Protein AF-A0A424KQL9-F1 (afdb_monomer_lite)

Structure (mmCIF, N/CA/C/O backbone):
data_AF-A0A424KQL9-F1
#
_entry.id   AF-A0A424KQL9-F1
#
loop_
_atom_site.group_PDB
_atom_site.id
_atom_site.type_symbol
_atom_site.label_atom_id
_atom_site.label_alt_id
_atom_site.label_comp_id
_atom_site.label_asym_id
_atom_site.label_entity_id
_atom_site.label_seq_id
_atom_site.pdbx_PDB_ins_code
_atom_site.Cartn_x
_atom_site.Cartn_y
_atom_site.Cartn_z
_atom_site.occupancy
_atom_site.B_iso_or_equiv
_atom_site.auth_seq_id
_atom_site.auth_comp_id
_atom_site.auth_asym_id
_atom_site.auth_atom_id
_atom_site.pdbx_PDB_model_num
ATOM 1 N N . MET A 1 1 ? 29.372 34.773 -38.290 1.00 33.12 1 MET A N 1
ATOM 2 C CA . MET A 1 1 ? 30.507 33.834 -38.376 1.00 33.12 1 MET A CA 1
ATOM 3 C C . MET A 1 1 ? 31.248 33.963 -37.052 1.00 33.12 1 MET A C 1
ATOM 5 O O . MET A 1 1 ? 32.151 34.778 -36.954 1.00 33.12 1 MET A O 1
ATOM 9 N N . ASN A 1 2 ? 30.768 33.278 -36.010 1.00 36.47 2 ASN A N 1
ATOM 10 C CA . ASN A 1 2 ? 31.425 33.255 -34.703 1.00 36.47 2 ASN A CA 1
ATOM 11 C C . ASN A 1 2 ? 32.066 31.879 -34.568 1.00 36.47 2 ASN A C 1
ATOM 13 O O . ASN A 1 2 ? 31.374 30.868 -34.589 1.00 36.47 2 ASN A O 1
ATOM 17 N N . LEU A 1 3 ? 33.394 31.869 -34.555 1.00 44.47 3 LEU A N 1
ATOM 18 C CA . LEU A 1 3 ? 34.201 30.713 -34.202 1.00 44.47 3 LEU A CA 1
ATOM 19 C C . LEU A 1 3 ? 34.095 30.576 -32.681 1.00 44.47 3 LEU A C 1
ATOM 21 O O . LEU A 1 3 ? 34.837 31.244 -31.966 1.00 44.47 3 LEU A O 1
ATOM 25 N N . SER A 1 4 ? 33.126 29.800 -32.196 1.00 52.91 4 SER A N 1
ATOM 26 C CA . SER A 1 4 ? 33.143 29.350 -30.805 1.00 52.91 4 SER A CA 1
ATOM 27 C C . SER A 1 4 ? 34.298 28.365 -30.676 1.00 52.91 4 SER A C 1
ATOM 29 O O . SER A 1 4 ? 34.357 27.367 -31.395 1.00 52.91 4 SER A O 1
ATOM 31 N N . GLU A 1 5 ? 35.269 28.707 -29.839 1.00 58.94 5 GLU A N 1
ATOM 32 C CA . GLU A 1 5 ? 36.346 27.802 -29.455 1.00 58.94 5 GLU A CA 1
ATOM 33 C C . GLU A 1 5 ? 35.712 26.521 -28.884 1.00 58.94 5 GLU A C 1
ATOM 35 O O . GLU A 1 5 ? 34.764 26.630 -28.102 1.00 58.94 5 GLU A O 1
ATOM 40 N N . PRO A 1 6 ? 36.143 25.317 -29.305 1.00 64.12 6 PRO A N 1
ATOM 41 C CA . PRO A 1 6 ? 35.581 24.086 -28.771 1.00 64.12 6 PRO A CA 1
ATOM 42 C C . PRO A 1 6 ? 35.878 24.034 -27.273 1.00 64.12 6 PRO A C 1
ATOM 44 O O . PRO A 1 6 ? 37.046 24.002 -26.875 1.00 64.12 6 PRO A O 1
ATOM 47 N N . ILE A 1 7 ? 34.818 24.053 -26.466 1.00 73.25 7 ILE A N 1
ATOM 48 C CA . ILE A 1 7 ? 34.907 23.995 -25.010 1.00 73.25 7 ILE A CA 1
ATOM 49 C C . ILE A 1 7 ? 35.717 22.755 -24.628 1.00 73.25 7 ILE A C 1
ATOM 51 O O . ILE A 1 7 ? 35.492 21.646 -25.125 1.00 73.25 7 ILE A O 1
ATOM 55 N N . SER A 1 8 ? 36.708 22.948 -23.762 1.00 83.50 8 SER A N 1
ATOM 56 C CA . SER A 1 8 ? 37.567 21.846 -23.346 1.00 83.50 8 SER A CA 1
ATOM 57 C C . SER A 1 8 ? 36.826 20.904 -22.389 1.00 83.50 8 SER A C 1
ATOM 59 O O . SER A 1 8 ? 35.968 21.321 -21.618 1.00 83.50 8 SER A O 1
ATOM 61 N N . LEU A 1 9 ? 37.188 19.618 -22.377 1.00 79.00 9 LEU A N 1
ATOM 62 C CA . LEU A 1 9 ? 36.558 18.627 -21.489 1.00 79.00 9 LEU A CA 1
ATOM 63 C C . LEU A 1 9 ? 36.685 19.022 -20.001 1.00 79.00 9 LEU A C 1
ATOM 65 O O . LEU A 1 9 ? 35.770 18.807 -19.217 1.00 79.00 9 LEU A O 1
ATOM 69 N N . ASN A 1 10 ? 37.799 19.645 -19.604 1.00 84.50 10 ASN A N 1
ATOM 70 C CA . ASN A 1 10 ? 37.969 20.121 -18.228 1.00 84.50 10 ASN A CA 1
ATOM 71 C C . ASN A 1 10 ? 37.002 21.260 -17.885 1.00 84.50 10 ASN A C 1
ATOM 73 O O . ASN A 1 10 ? 36.439 21.268 -16.799 1.00 84.50 10 ASN A O 1
ATOM 77 N N . GLU A 1 11 ? 36.765 22.167 -18.827 1.00 85.50 11 GLU A N 1
ATOM 78 C CA . GLU A 1 11 ? 35.801 23.258 -18.676 1.00 85.50 11 GLU A CA 1
ATOM 79 C C . GLU A 1 11 ? 34.363 22.715 -18.615 1.00 85.50 11 GLU A C 1
ATOM 81 O O . GLU A 1 11 ? 33.571 23.160 -17.791 1.00 85.50 11 GLU A O 1
ATOM 86 N N . LEU A 1 12 ? 34.047 21.661 -19.382 1.00 86.12 12 LEU A N 1
ATOM 87 C CA . LEU A 1 12 ? 32.771 20.937 -19.269 1.00 86.12 12 LEU A CA 1
ATOM 88 C C . LEU A 1 12 ? 32.585 20.257 -17.912 1.00 86.12 12 LEU A C 1
ATOM 90 O O . LEU A 1 12 ? 31.470 20.234 -17.403 1.00 86.12 12 LEU A O 1
ATOM 94 N N . ARG A 1 13 ? 33.649 19.724 -17.301 1.00 87.38 13 ARG A N 1
ATOM 95 C CA . ARG A 1 13 ? 33.573 19.166 -15.938 1.00 87.38 13 ARG A CA 1
ATOM 96 C C . ARG A 1 13 ? 33.277 20.247 -14.904 1.00 87.38 13 ARG A C 1
ATOM 98 O O . ARG A 1 13 ? 32.491 20.011 -13.995 1.00 87.38 13 ARG A O 1
ATOM 105 N N . GLU A 1 14 ? 33.895 21.416 -15.040 1.00 87.25 14 GLU A N 1
ATOM 106 C CA . GLU A 1 14 ? 33.636 22.558 -14.158 1.00 87.25 14 GLU A CA 1
ATOM 107 C C . GLU A 1 14 ? 32.200 23.071 -14.314 1.00 87.25 14 GLU A C 1
ATOM 109 O O . GLU A 1 14 ? 31.507 23.251 -13.312 1.00 87.25 14 GLU A O 1
ATOM 114 N N . MET A 1 15 ? 31.717 23.205 -15.551 1.00 88.56 15 MET A N 1
ATOM 115 C CA . MET A 1 15 ? 30.323 23.564 -15.828 1.00 88.56 15 MET A CA 1
ATOM 116 C C . MET A 1 15 ? 29.337 22.513 -15.305 1.00 88.56 15 MET A C 1
ATOM 118 O O . MET A 1 15 ? 28.345 22.888 -14.691 1.00 88.56 15 MET A O 1
ATOM 122 N N . ALA A 1 16 ? 29.645 21.218 -15.427 1.00 87.56 16 ALA A N 1
ATOM 123 C CA . ALA A 1 16 ? 28.809 20.143 -14.892 1.00 87.56 16 ALA A CA 1
ATOM 124 C C . ALA A 1 16 ? 28.673 20.204 -13.357 1.00 87.56 16 ALA A C 1
ATOM 126 O O . ALA A 1 16 ? 27.585 19.981 -12.827 1.00 87.56 16 ALA A O 1
ATOM 127 N N . MET A 1 17 ? 29.747 20.543 -12.629 1.00 87.06 17 MET A N 1
ATOM 128 C CA . MET A 1 17 ? 29.671 20.765 -11.174 1.00 87.06 17 MET A CA 1
ATOM 129 C C . MET A 1 17 ? 28.804 21.974 -10.824 1.00 87.06 17 MET A C 1
ATOM 131 O O . MET A 1 17 ? 28.014 21.917 -9.883 1.00 87.06 17 MET A O 1
ATOM 135 N N . LEU A 1 18 ? 28.961 23.072 -11.566 1.00 86.94 18 LEU A N 1
ATOM 136 C CA . LEU A 1 18 ? 28.193 24.299 -11.352 1.00 86.94 18 LEU A CA 1
ATOM 137 C C . LEU A 1 18 ? 26.707 24.106 -11.667 1.00 86.94 18 LEU A C 1
ATOM 139 O O . LEU A 1 18 ? 25.866 24.639 -10.948 1.00 86.94 18 LEU A O 1
ATOM 143 N N . GLU A 1 19 ? 26.383 23.309 -12.682 1.00 87.88 19 GLU A N 1
ATOM 144 C CA . GLU A 1 19 ? 25.014 22.914 -13.011 1.00 87.88 19 GLU A CA 1
ATOM 145 C C . GLU A 1 19 ? 24.382 22.079 -11.891 1.00 87.88 19 GLU A C 1
ATOM 147 O O . GLU A 1 19 ? 23.284 22.397 -11.443 1.00 87.88 19 GLU A O 1
ATOM 152 N N . ALA A 1 20 ? 25.094 21.076 -11.359 1.00 86.00 20 ALA A N 1
ATOM 153 C CA . ALA A 1 20 ? 24.604 20.263 -10.240 1.00 86.00 20 ALA A CA 1
ATOM 154 C C . ALA A 1 20 ? 24.330 21.095 -8.970 1.00 86.00 20 ALA A C 1
ATOM 156 O O . ALA A 1 20 ? 23.462 20.749 -8.169 1.00 86.00 20 ALA A O 1
ATOM 157 N N . LEU A 1 21 ? 25.049 22.208 -8.796 1.00 85.44 21 LEU A N 1
ATOM 158 C CA . LEU A 1 21 ? 24.835 23.184 -7.723 1.00 85.44 21 LEU A CA 1
ATOM 159 C C . LEU A 1 21 ? 23.763 24.240 -8.058 1.00 85.44 21 LEU A C 1
ATOM 161 O O . LEU A 1 21 ? 23.428 25.053 -7.197 1.00 85.44 21 LEU A O 1
ATOM 165 N N . GLY A 1 22 ? 23.241 24.263 -9.288 1.00 84.56 22 GLY A N 1
ATOM 166 C CA . GLY A 1 22 ? 22.298 25.275 -9.770 1.00 84.56 22 GLY A CA 1
ATOM 167 C C . GLY A 1 22 ? 22.899 26.682 -9.884 1.00 84.56 22 GLY A C 1
ATOM 168 O O . GLY A 1 22 ? 22.180 27.671 -9.758 1.00 84.56 22 GLY A O 1
ATOM 169 N N . LEU A 1 23 ? 24.220 26.785 -10.062 1.00 88.06 23 LEU A N 1
ATOM 170 C CA . LEU A 1 23 ? 24.982 28.042 -10.104 1.00 88.06 23 LEU A CA 1
ATOM 171 C C . LEU A 1 23 ? 25.383 28.472 -11.520 1.00 88.06 23 LEU A C 1
ATOM 173 O O . LEU A 1 23 ? 26.056 29.491 -11.681 1.00 88.06 23 LEU A O 1
ATOM 177 N N . LEU A 1 24 ? 25.007 27.693 -12.532 1.00 88.94 24 LEU A N 1
ATOM 178 C CA . LEU A 1 24 ? 25.290 28.000 -13.926 1.00 88.94 24 LEU A CA 1
ATOM 179 C C . LEU A 1 24 ? 24.369 29.128 -14.419 1.00 88.94 24 LEU A C 1
ATOM 181 O O . LEU A 1 24 ? 23.192 29.183 -14.059 1.00 88.94 24 LEU A O 1
ATOM 185 N N . ASP A 1 25 ? 24.903 30.056 -15.214 1.00 88.00 25 ASP A N 1
ATOM 186 C CA . ASP A 1 25 ? 24.078 31.098 -15.820 1.00 88.00 25 ASP A CA 1
ATOM 187 C C . ASP A 1 25 ? 23.339 30.566 -17.062 1.00 88.00 25 ASP A C 1
ATOM 189 O O . ASP A 1 25 ? 23.731 29.569 -17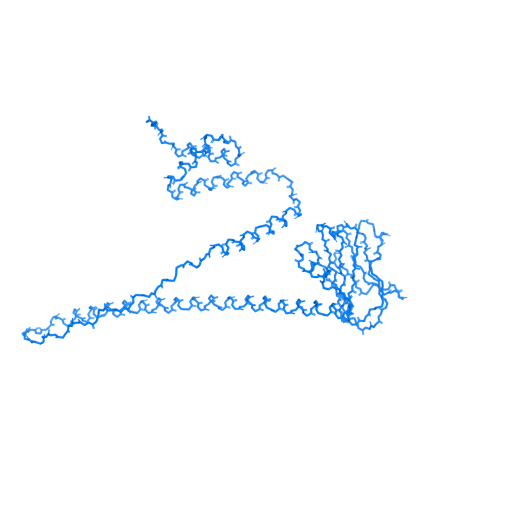.664 1.00 88.00 25 ASP A O 1
ATOM 193 N N . SER A 1 26 ? 22.268 31.246 -17.482 1.00 83.62 26 SER A N 1
ATOM 194 C CA . SER A 1 26 ? 21.442 30.791 -18.616 1.00 83.62 26 SER A CA 1
ATOM 195 C C . SER A 1 26 ? 22.202 30.689 -19.951 1.00 83.62 26 SER A C 1
ATOM 197 O O . SER A 1 26 ? 21.756 30.014 -20.880 1.00 83.62 26 SER A O 1
ATOM 199 N N . VAL A 1 27 ? 23.320 31.413 -20.089 1.00 83.38 27 VAL A N 1
ATOM 200 C CA . VAL A 1 27 ? 24.120 31.438 -21.321 1.00 83.38 27 VAL A CA 1
ATOM 201 C C . VAL A 1 27 ? 25.062 30.238 -21.351 1.00 83.38 27 VAL A C 1
ATOM 203 O O . VAL A 1 27 ? 25.203 29.601 -22.392 1.00 83.38 27 VAL A O 1
ATOM 206 N N . ASP A 1 28 ? 25.684 29.924 -20.224 1.00 84.44 28 ASP A N 1
ATOM 207 C CA . ASP A 1 28 ? 26.592 28.802 -20.051 1.00 84.44 28 ASP A CA 1
ATOM 208 C C . ASP A 1 28 ? 25.833 27.475 -19.949 1.00 84.44 28 ASP A C 1
ATOM 210 O O . ASP A 1 28 ? 26.313 26.482 -20.481 1.00 84.44 28 ASP A O 1
ATOM 214 N N . GLU A 1 29 ? 24.608 27.467 -19.420 1.00 85.69 29 GLU A N 1
ATOM 215 C CA . GLU A 1 29 ? 23.679 26.327 -19.484 1.00 85.69 29 GLU A CA 1
ATOM 216 C C . GLU A 1 29 ? 23.362 25.943 -20.933 1.00 85.69 29 GLU A C 1
ATOM 218 O O . GLU A 1 29 ? 23.523 24.791 -21.334 1.00 85.69 29 GLU A O 1
ATOM 223 N N . SER A 1 30 ? 23.039 26.934 -21.769 1.00 84.81 30 SER A N 1
ATOM 224 C CA . SER A 1 30 ? 22.782 26.700 -23.196 1.00 84.81 30 SER A CA 1
ATOM 225 C C . SER A 1 30 ? 24.018 26.157 -23.928 1.00 84.81 30 SER A C 1
ATOM 227 O O . SER A 1 30 ? 23.904 25.283 -24.787 1.00 84.81 30 SER A O 1
ATOM 229 N N . LYS A 1 31 ? 25.217 26.657 -23.595 1.00 84.44 31 LYS A N 1
ATOM 230 C CA . LYS A 1 31 ? 26.478 26.166 -24.179 1.00 84.44 31 LYS A CA 1
ATOM 231 C C . LYS A 1 31 ? 26.840 24.770 -23.683 1.00 84.44 31 LYS A C 1
ATOM 233 O O . LYS A 1 31 ? 27.415 23.991 -24.447 1.00 84.44 31 LYS A O 1
ATOM 238 N N . PHE A 1 32 ? 26.555 24.480 -22.417 1.00 86.25 32 PHE A N 1
ATOM 239 C CA . PHE A 1 32 ? 26.774 23.177 -21.816 1.00 86.25 32 PHE A CA 1
ATOM 240 C C . PHE A 1 32 ? 25.888 22.133 -22.493 1.00 86.25 32 PHE A C 1
ATOM 242 O O . PHE A 1 32 ? 26.429 21.132 -22.949 1.00 86.25 32 PHE A O 1
ATOM 249 N N . GLU A 1 33 ? 24.586 22.389 -22.673 1.00 88.00 33 GLU A N 1
ATOM 250 C CA . GLU A 1 33 ? 23.689 21.463 -23.381 1.00 88.00 33 GLU A CA 1
ATOM 251 C C . GLU A 1 33 ? 24.132 21.206 -24.829 1.00 88.00 33 GLU A C 1
ATOM 253 O O . GLU A 1 33 ? 24.193 20.053 -25.268 1.00 88.00 33 GLU A O 1
ATOM 258 N N . GLU A 1 34 ? 24.491 22.264 -25.567 1.00 86.69 34 GLU A N 1
ATOM 259 C CA . GLU A 1 34 ? 24.969 22.149 -26.952 1.00 86.69 34 GLU A CA 1
ATOM 260 C C . GLU A 1 34 ? 26.251 21.303 -27.024 1.00 86.69 34 GLU A C 1
ATOM 262 O O . GLU A 1 34 ? 26.356 20.376 -27.827 1.00 86.69 34 GLU A O 1
ATOM 267 N N . SER A 1 35 ? 27.201 21.561 -26.123 1.00 85.25 35 SER A N 1
ATOM 268 C CA . SER A 1 35 ? 28.483 20.850 -26.084 1.00 85.25 35 SER A CA 1
ATOM 269 C C . SER A 1 35 ? 28.359 19.427 -25.539 1.00 85.25 35 SER A C 1
ATOM 271 O O . SER A 1 35 ? 29.103 18.546 -25.964 1.00 85.25 35 SER A O 1
ATOM 273 N N . PHE A 1 36 ? 27.426 19.179 -24.618 1.00 86.12 36 PHE A N 1
ATOM 274 C CA . PHE A 1 36 ? 27.143 17.860 -24.055 1.00 86.12 36 PHE A CA 1
ATOM 275 C C . PHE A 1 36 ? 26.576 16.917 -25.121 1.00 86.12 36 PHE A C 1
ATOM 277 O O . PHE A 1 36 ? 26.968 15.748 -25.178 1.00 86.12 36 PHE A O 1
ATOM 284 N N . GLY A 1 37 ? 25.715 17.429 -26.008 1.00 84.50 37 GLY A N 1
ATOM 285 C CA . GLY A 1 37 ? 25.163 16.677 -27.137 1.00 84.50 37 GLY A CA 1
ATOM 286 C C . GLY A 1 37 ? 26.219 16.181 -28.133 1.00 84.50 37 GLY A C 1
ATOM 287 O O . GLY A 1 37 ? 26.053 15.108 -28.716 1.00 84.50 37 GLY A O 1
ATOM 288 N N . ASP A 1 38 ? 27.328 16.912 -28.268 1.00 85.19 38 ASP A N 1
ATOM 289 C CA . ASP A 1 38 ? 28.426 16.604 -29.193 1.00 85.19 38 ASP A CA 1
ATOM 290 C C . ASP A 1 38 ? 29.480 15.628 -28.620 1.00 85.19 38 ASP A C 1
ATOM 292 O O . ASP A 1 38 ? 30.370 15.163 -29.344 1.00 85.19 38 ASP A O 1
ATOM 296 N N . LEU A 1 39 ? 29.401 15.282 -27.329 1.00 85.88 39 LEU A N 1
ATOM 297 C CA . LEU A 1 39 ? 30.333 14.362 -26.668 1.00 85.88 39 LEU A CA 1
ATOM 298 C C . LEU A 1 39 ? 30.091 12.890 -27.030 1.00 85.88 39 LEU A C 1
ATOM 300 O O . LEU A 1 39 ? 28.999 12.457 -27.393 1.00 85.88 39 LEU A O 1
ATOM 304 N N . SER A 1 40 ? 31.128 12.063 -26.854 1.00 88.00 40 SER A N 1
ATOM 305 C CA . SER A 1 40 ? 30.953 10.610 -26.933 1.00 88.00 40 SER A CA 1
ATOM 306 C C . SER A 1 40 ? 30.159 10.073 -25.727 1.00 88.00 40 SER A C 1
ATOM 308 O O . SER A 1 40 ? 30.288 10.617 -24.627 1.00 88.00 40 SER A O 1
ATOM 310 N N . PRO A 1 41 ? 29.429 8.946 -25.862 1.00 86.25 41 PRO A N 1
ATOM 311 C CA . PRO A 1 41 ? 28.653 8.371 -24.757 1.00 86.25 41 PRO A CA 1
ATOM 312 C C . PRO A 1 41 ? 29.477 8.077 -23.494 1.00 86.25 41 PRO A C 1
ATOM 314 O O . PRO A 1 41 ? 28.972 8.163 -22.381 1.00 86.25 41 PRO A O 1
ATOM 317 N N . ALA A 1 42 ? 30.765 7.752 -23.655 1.00 82.81 42 ALA A N 1
ATOM 318 C CA . ALA A 1 42 ? 31.668 7.516 -22.531 1.00 82.81 42 ALA A CA 1
ATOM 319 C C . ALA A 1 42 ? 32.011 8.806 -21.762 1.00 82.81 42 ALA A C 1
ATOM 321 O O . ALA A 1 42 ? 32.170 8.767 -20.548 1.00 82.81 42 ALA A O 1
ATOM 322 N N . GLN A 1 43 ? 32.114 9.943 -22.456 1.00 86.19 43 GLN A N 1
ATOM 323 C CA . GLN A 1 43 ? 32.377 11.247 -21.839 1.00 86.19 43 GLN A CA 1
ATOM 324 C C . GLN A 1 43 ? 31.114 11.833 -21.205 1.00 86.19 43 GLN A C 1
ATOM 326 O O . GLN A 1 43 ? 31.193 12.438 -20.144 1.00 86.19 43 GLN A O 1
ATOM 331 N N . GLN A 1 44 ? 29.949 11.605 -21.818 1.00 89.38 44 GLN A N 1
ATOM 332 C CA . GLN A 1 44 ? 28.660 11.948 -21.215 1.00 89.38 44 GLN A CA 1
ATOM 333 C C . GLN A 1 44 ? 28.455 11.193 -19.899 1.00 89.38 44 GLN A C 1
ATOM 335 O O . GLN A 1 44 ? 28.112 11.806 -18.896 1.00 89.38 44 GLN A O 1
ATOM 340 N N . ALA A 1 45 ? 28.737 9.885 -19.879 1.00 87.00 45 ALA A N 1
ATOM 341 C CA . ALA A 1 45 ? 28.674 9.087 -18.656 1.00 87.00 45 ALA A CA 1
ATOM 342 C C . ALA A 1 45 ? 29.616 9.621 -17.563 1.00 87.00 45 ALA A C 1
ATOM 344 O O . ALA A 1 45 ? 29.208 9.722 -16.414 1.00 87.00 45 ALA A O 1
ATOM 345 N N . GLU A 1 46 ? 30.839 10.032 -17.922 1.00 87.75 46 GLU A N 1
ATOM 346 C CA . GLU A 1 46 ? 31.781 10.631 -16.967 1.00 87.75 46 GLU A CA 1
ATOM 347 C C . GLU A 1 46 ? 31.238 11.928 -16.338 1.00 87.75 46 GLU A C 1
ATOM 349 O O . GLU A 1 46 ? 31.384 12.134 -15.135 1.00 87.75 46 GLU A O 1
ATOM 354 N N . LEU A 1 47 ? 30.607 12.801 -17.130 1.00 88.56 47 LEU A N 1
ATOM 355 C CA . LEU A 1 47 ? 30.008 14.038 -16.618 1.00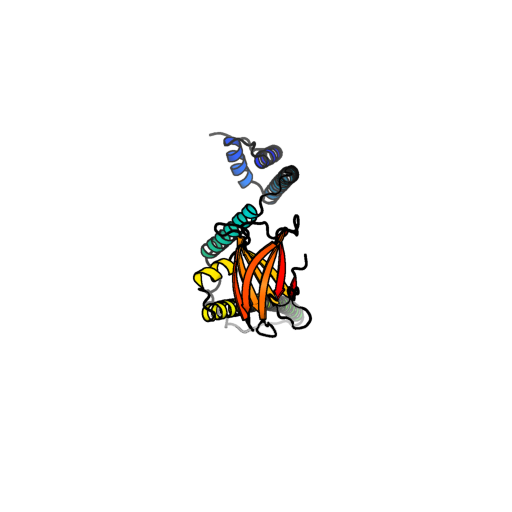 88.56 47 LEU A CA 1
ATOM 356 C C . LEU A 1 47 ? 28.781 13.761 -15.740 1.00 88.56 47 LEU A C 1
ATOM 358 O O . LEU A 1 47 ? 28.646 14.376 -14.685 1.00 88.56 47 LEU A O 1
ATOM 362 N N . LEU A 1 48 ? 27.934 12.805 -16.130 1.00 90.00 48 LEU A N 1
ATOM 363 C CA . LEU A 1 48 ? 26.767 12.396 -15.344 1.00 90.00 48 LEU A CA 1
ATOM 364 C C . LEU A 1 48 ? 27.169 11.765 -14.005 1.00 90.00 48 LEU A C 1
ATOM 366 O O . LEU A 1 48 ? 26.561 12.070 -12.981 1.00 90.00 48 LEU A O 1
ATOM 370 N N . ASP A 1 49 ? 28.214 10.935 -13.986 1.00 90.50 49 ASP A N 1
ATOM 371 C CA . ASP A 1 49 ? 28.759 10.365 -12.749 1.00 90.50 49 ASP A CA 1
ATOM 372 C C . ASP A 1 49 ? 29.259 11.470 -11.806 1.00 90.50 49 ASP A C 1
ATOM 374 O O . ASP A 1 49 ? 29.066 11.408 -10.589 1.00 90.50 49 ASP A O 1
ATOM 378 N N . LEU A 1 50 ? 29.871 12.511 -12.371 1.00 87.75 50 LEU A N 1
ATOM 379 C CA . LEU A 1 50 ? 30.380 13.651 -11.619 1.00 87.75 50 LEU A CA 1
ATOM 380 C C . LEU A 1 50 ? 29.241 14.512 -11.044 1.00 87.75 50 LEU A C 1
ATOM 382 O O . LEU A 1 50 ? 29.288 14.882 -9.872 1.00 87.75 50 LEU A O 1
ATOM 386 N N . GLN A 1 51 ? 28.182 14.754 -11.818 1.00 89.00 51 GLN A N 1
ATOM 387 C CA . GLN A 1 51 ? 26.966 15.425 -11.344 1.00 89.00 51 GLN A CA 1
ATOM 388 C C . GLN A 1 51 ? 26.247 14.618 -10.261 1.00 89.00 51 GLN A C 1
ATOM 390 O O . GLN A 1 51 ? 25.816 15.182 -9.255 1.00 89.00 51 GLN A O 1
ATOM 395 N N . ALA A 1 52 ? 26.165 13.296 -10.422 1.00 86.38 52 ALA A N 1
ATOM 396 C CA . ALA A 1 52 ? 25.563 12.405 -9.437 1.00 86.38 52 ALA A CA 1
ATOM 397 C C . ALA A 1 52 ? 26.328 12.421 -8.105 1.00 86.38 52 ALA A C 1
ATOM 399 O O . ALA A 1 52 ? 25.707 12.431 -7.042 1.00 86.38 52 ALA A O 1
ATOM 400 N N . ALA A 1 53 ? 27.664 12.465 -8.149 1.00 87.62 53 ALA A N 1
ATOM 401 C CA . ALA A 1 53 ? 28.494 12.569 -6.952 1.00 87.62 53 ALA A CA 1
ATOM 402 C C . ALA A 1 53 ? 28.243 13.881 -6.189 1.00 87.62 53 ALA A C 1
ATOM 404 O O . ALA A 1 53 ? 28.044 13.853 -4.975 1.00 87.62 53 ALA A O 1
ATOM 405 N N . VAL A 1 54 ? 28.183 15.013 -6.900 1.00 86.69 54 VAL A N 1
ATOM 406 C CA . VAL A 1 54 ? 27.888 16.328 -6.304 1.00 86.69 54 VAL A CA 1
ATOM 407 C C . VAL A 1 54 ? 26.466 16.367 -5.736 1.00 86.69 54 VAL A C 1
ATOM 409 O O . VAL A 1 54 ? 26.264 16.787 -4.599 1.00 86.69 54 VAL A O 1
ATOM 412 N N . ALA A 1 55 ? 25.477 15.867 -6.478 1.00 86.25 55 ALA A N 1
ATOM 413 C CA . ALA A 1 55 ? 24.091 15.805 -6.021 1.00 86.25 55 ALA A CA 1
ATOM 414 C C . ALA A 1 55 ? 23.926 14.942 -4.757 1.00 86.25 55 ALA A C 1
ATOM 416 O O . ALA A 1 55 ? 23.177 15.309 -3.852 1.00 86.25 55 ALA A O 1
ATOM 417 N N . ALA A 1 56 ? 24.647 13.820 -4.663 1.00 84.44 56 ALA A N 1
ATOM 418 C CA . ALA A 1 56 ? 24.642 12.969 -3.477 1.00 84.44 56 ALA A CA 1
ATOM 419 C C . ALA A 1 56 ? 25.250 13.673 -2.251 1.00 84.44 56 ALA A C 1
ATOM 421 O O . ALA A 1 56 ? 24.737 13.512 -1.144 1.00 84.44 56 ALA A O 1
ATOM 422 N N . GLU A 1 57 ? 26.304 14.472 -2.436 1.00 84.31 57 GLU A N 1
ATOM 423 C CA . GLU A 1 57 ? 26.908 15.272 -1.364 1.00 84.31 57 GLU A CA 1
ATOM 424 C C . GLU A 1 57 ? 25.953 16.368 -0.865 1.00 84.31 57 GLU A C 1
ATOM 426 O O . GLU A 1 57 ? 25.789 16.539 0.342 1.00 84.31 57 GLU A O 1
ATOM 431 N N . ILE A 1 58 ? 25.245 17.043 -1.777 1.00 81.56 58 ILE A N 1
ATOM 432 C CA . ILE A 1 58 ? 24.208 18.030 -1.434 1.00 81.56 58 ILE A CA 1
ATOM 433 C C . ILE A 1 58 ? 23.061 17.365 -0.663 1.00 81.56 58 ILE A C 1
ATOM 435 O O . ILE A 1 58 ? 22.635 17.872 0.374 1.00 81.56 58 ILE A O 1
ATOM 439 N N . ALA A 1 59 ? 22.579 16.215 -1.143 1.00 77.62 59 ALA A N 1
ATOM 440 C CA . ALA A 1 59 ? 21.507 15.470 -0.492 1.00 77.62 59 ALA A CA 1
ATOM 441 C C . ALA A 1 59 ? 21.906 14.984 0.910 1.00 77.62 59 ALA A C 1
ATOM 443 O O . ALA A 1 59 ? 21.079 14.995 1.814 1.00 77.62 59 ALA A O 1
ATOM 444 N N . ALA A 1 60 ? 23.170 14.595 1.106 1.00 77.94 60 ALA A N 1
ATOM 445 C CA . ALA A 1 60 ? 23.693 14.186 2.408 1.00 77.94 60 ALA A CA 1
ATOM 446 C C . ALA A 1 60 ? 23.919 15.364 3.374 1.00 77.94 60 ALA A C 1
ATOM 448 O O . ALA A 1 60 ? 23.921 15.161 4.586 1.00 77.94 60 ALA A O 1
ATOM 449 N N . ALA A 1 61 ? 24.121 16.582 2.860 1.00 78.06 61 ALA A N 1
ATOM 450 C CA . ALA A 1 61 ? 24.262 17.792 3.671 1.00 78.06 61 ALA A CA 1
ATOM 451 C C . ALA A 1 61 ? 22.916 18.337 4.190 1.00 78.06 61 ALA A C 1
ATOM 453 O O . ALA A 1 61 ? 22.899 19.116 5.145 1.00 78.06 61 ALA A O 1
ATOM 454 N N . GLY A 1 62 ? 21.795 17.944 3.574 1.00 72.38 62 GLY A N 1
ATOM 455 C CA . GLY A 1 62 ? 20.449 18.256 4.046 1.00 72.38 62 GLY A CA 1
ATOM 456 C C . GLY A 1 62 ? 20.015 17.309 5.166 1.00 72.38 62 GLY A C 1
ATOM 457 O O . GLY A 1 62 ? 19.739 16.144 4.913 1.00 72.38 62 GLY A O 1
ATOM 458 N N . ASP A 1 63 ? 19.920 17.816 6.396 1.00 62.12 63 ASP A N 1
ATOM 459 C CA . ASP A 1 63 ? 19.492 17.042 7.582 1.00 62.12 63 ASP A CA 1
ATOM 460 C C . ASP A 1 63 ? 17.956 17.025 7.765 1.00 62.12 63 ASP A C 1
ATOM 462 O O . ASP A 1 63 ? 17.425 16.516 8.750 1.00 62.12 63 ASP A O 1
ATOM 466 N N . GLU A 1 64 ? 17.215 17.625 6.828 1.00 73.31 64 GLU A N 1
ATOM 467 C CA . GLU A 1 64 ? 15.756 17.707 6.876 1.00 73.31 64 GLU A CA 1
ATOM 468 C C . GLU A 1 64 ? 15.142 16.504 6.152 1.00 73.31 64 GLU A C 1
ATOM 470 O O . GLU A 1 64 ? 15.165 16.408 4.923 1.00 73.31 64 GLU A O 1
ATOM 475 N N . GLU A 1 65 ? 14.595 15.560 6.922 1.00 70.88 65 GLU A N 1
ATOM 476 C CA . GLU A 1 65 ? 13.856 14.438 6.352 1.00 70.88 65 GLU A CA 1
ATOM 477 C C . GLU A 1 65 ? 12.562 14.967 5.703 1.00 70.88 65 GLU A C 1
ATOM 479 O O . GLU A 1 65 ? 11.747 15.601 6.381 1.00 70.88 65 GLU A O 1
ATOM 484 N N . PRO A 1 66 ? 12.346 14.750 4.391 1.00 71.75 66 PRO A N 1
ATOM 485 C CA . PRO A 1 66 ? 11.184 15.298 3.710 1.00 71.75 66 PRO A CA 1
ATOM 486 C C . PRO A 1 66 ? 9.899 14.680 4.263 1.00 71.75 66 PRO A C 1
ATOM 488 O O . PRO A 1 66 ? 9.826 13.471 4.499 1.00 71.75 66 PRO A O 1
ATOM 491 N N . ASP A 1 67 ? 8.862 15.509 4.398 1.00 80.81 67 ASP A N 1
ATOM 492 C CA . ASP A 1 67 ? 7.549 15.076 4.873 1.00 80.81 67 ASP A CA 1
ATOM 493 C C . ASP A 1 67 ? 7.035 13.857 4.080 1.00 80.81 67 ASP A C 1
ATOM 495 O O . ASP A 1 67 ? 7.064 13.815 2.842 1.00 80.81 67 ASP A O 1
ATOM 499 N N . ARG A 1 68 ? 6.520 12.855 4.802 1.00 75.81 68 ARG A N 1
ATOM 500 C CA . ARG A 1 68 ? 5.998 11.607 4.227 1.00 75.81 68 ARG A CA 1
ATOM 501 C C . ARG A 1 68 ? 4.897 11.884 3.208 1.00 75.81 68 ARG A C 1
ATOM 503 O O . ARG A 1 68 ? 4.839 11.210 2.179 1.00 75.81 68 ARG A O 1
ATOM 510 N N . SER A 1 69 ? 4.073 12.909 3.440 1.00 73.25 69 SER A N 1
ATOM 511 C CA . SER A 1 69 ? 2.997 13.285 2.515 1.00 73.25 69 SER A CA 1
ATOM 512 C C . SER A 1 69 ? 3.526 13.714 1.137 1.00 73.25 69 SER A C 1
ATOM 514 O O . SER A 1 69 ? 2.897 13.443 0.110 1.00 73.25 69 SER A O 1
ATOM 516 N N . LEU A 1 70 ? 4.710 14.334 1.088 1.00 76.88 70 LEU A N 1
ATOM 517 C CA . LEU A 1 70 ? 5.358 14.748 -0.153 1.00 76.88 70 LEU A CA 1
ATOM 518 C C . LEU A 1 70 ? 5.887 13.540 -0.929 1.00 76.88 70 LEU A C 1
ATOM 520 O O . LEU A 1 70 ? 5.702 13.469 -2.144 1.00 76.88 70 LEU A O 1
ATOM 524 N N . ARG A 1 71 ? 6.465 12.554 -0.232 1.00 77.25 71 ARG A N 1
ATOM 525 C CA . ARG A 1 71 ? 6.928 11.300 -0.846 1.00 77.25 71 ARG A CA 1
ATOM 526 C C . ARG A 1 71 ? 5.785 10.576 -1.558 1.00 77.25 71 ARG A C 1
ATOM 528 O O . ARG A 1 71 ? 5.942 10.185 -2.713 1.00 77.25 71 ARG A O 1
ATOM 535 N N . TYR A 1 72 ? 4.623 10.461 -0.915 1.00 74.75 72 TYR A N 1
ATOM 536 C CA . TYR A 1 72 ? 3.454 9.824 -1.526 1.00 74.75 72 TYR A CA 1
ATOM 537 C C . TYR A 1 72 ? 2.915 10.603 -2.730 1.00 74.75 72 TYR A C 1
ATOM 539 O O . TYR A 1 72 ? 2.610 9.997 -3.754 1.00 74.75 72 TYR A O 1
ATOM 547 N N . LYS A 1 73 ? 2.876 11.942 -2.667 1.00 80.31 73 LYS A N 1
ATOM 548 C CA . LYS A 1 73 ? 2.482 12.781 -3.815 1.00 80.31 73 LYS A CA 1
ATOM 549 C C . LYS A 1 73 ? 3.410 12.600 -5.015 1.00 80.31 73 LYS A C 1
ATOM 551 O O . LYS A 1 73 ? 2.931 12.527 -6.144 1.00 80.31 73 LYS A O 1
ATOM 556 N N . VAL A 1 74 ? 4.721 12.523 -4.782 1.00 87.06 74 VAL A N 1
ATOM 557 C CA . VAL A 1 74 ? 5.711 12.310 -5.848 1.00 87.06 74 VAL A CA 1
ATOM 558 C C . VAL A 1 74 ? 5.560 10.916 -6.455 1.00 87.06 74 VAL A C 1
ATOM 560 O O . VAL A 1 74 ? 5.505 10.803 -7.676 1.00 87.06 74 VAL A O 1
ATOM 563 N N . LEU A 1 75 ? 5.420 9.871 -5.633 1.00 80.81 75 LEU A N 1
ATOM 564 C CA . LEU A 1 75 ? 5.229 8.501 -6.122 1.00 80.81 75 LEU A CA 1
ATOM 565 C C . LEU A 1 75 ? 3.919 8.333 -6.902 1.00 80.81 75 LEU A C 1
ATOM 567 O O . LEU A 1 75 ? 3.923 7.714 -7.962 1.00 80.81 75 LEU A O 1
ATOM 571 N N . ALA A 1 76 ? 2.821 8.921 -6.425 1.00 77.06 76 ALA A N 1
ATOM 572 C CA . ALA A 1 76 ? 1.540 8.896 -7.127 1.00 77.06 76 ALA A CA 1
ATOM 573 C C . ALA A 1 76 ? 1.616 9.626 -8.477 1.00 77.06 76 ALA A C 1
ATOM 575 O O . ALA A 1 76 ? 1.117 9.126 -9.484 1.00 77.06 76 ALA A O 1
ATOM 576 N N . ARG A 1 77 ? 2.289 10.785 -8.521 1.00 82.31 77 ARG A N 1
ATOM 577 C CA . ARG A 1 77 ? 2.503 11.525 -9.770 1.00 82.31 77 ARG A CA 1
ATOM 578 C C . ARG A 1 77 ? 3.389 10.755 -10.747 1.00 82.31 77 ARG A C 1
ATOM 580 O O . ARG A 1 77 ? 3.066 10.710 -11.925 1.00 82.31 77 ARG A O 1
ATOM 587 N N . LEU A 1 78 ? 4.458 10.124 -10.262 1.00 83.94 78 LEU A N 1
ATOM 588 C CA . LEU A 1 78 ? 5.339 9.292 -11.081 1.00 83.94 78 LEU A CA 1
ATOM 589 C C . LEU A 1 78 ? 4.581 8.103 -11.684 1.00 83.94 78 LEU A C 1
ATOM 591 O O . LEU A 1 78 ? 4.701 7.850 -12.876 1.00 83.94 78 LEU A O 1
ATOM 595 N N . ALA A 1 79 ? 3.777 7.402 -10.881 1.00 72.19 79 ALA A N 1
ATOM 596 C CA . ALA A 1 79 ? 2.965 6.286 -11.358 1.00 72.19 79 ALA A CA 1
ATOM 597 C C . ALA A 1 79 ? 1.971 6.726 -12.446 1.00 72.19 79 ALA A C 1
ATOM 599 O O . ALA A 1 79 ? 1.855 6.063 -13.473 1.00 72.19 79 ALA A O 1
ATOM 600 N N . SER A 1 80 ? 1.316 7.876 -12.250 1.00 75.00 80 SER A N 1
ATOM 601 C CA . SER A 1 80 ? 0.402 8.450 -13.242 1.00 75.00 80 SER A CA 1
ATOM 602 C C . SER A 1 80 ? 1.106 8.842 -14.544 1.00 75.00 80 SER A C 1
ATOM 604 O O . SER A 1 80 ? 0.505 8.711 -15.607 1.00 75.00 80 SER A O 1
ATOM 606 N N . GLU A 1 81 ? 2.341 9.342 -14.479 1.00 78.62 81 GLU A N 1
ATOM 607 C CA . GLU A 1 81 ? 3.096 9.736 -15.674 1.00 78.62 81 GLU A CA 1
ATOM 608 C C . GLU A 1 81 ? 3.591 8.509 -16.448 1.00 78.62 81 GLU A C 1
ATOM 610 O O . GLU A 1 81 ? 3.474 8.472 -17.667 1.00 78.62 81 GLU A O 1
ATOM 615 N N . ILE A 1 82 ? 4.049 7.461 -15.748 1.00 75.19 82 ILE A N 1
ATOM 616 C CA . ILE A 1 82 ? 4.438 6.183 -16.369 1.00 75.19 82 ILE A CA 1
ATOM 617 C C . ILE A 1 82 ? 3.253 5.567 -17.121 1.00 75.19 82 ILE A C 1
ATOM 619 O O . ILE A 1 82 ? 3.409 5.127 -18.256 1.00 75.19 82 ILE A O 1
ATOM 623 N N . GLU A 1 83 ? 2.061 5.566 -16.522 1.00 72.50 83 GLU A N 1
ATOM 624 C CA . GLU A 1 83 ? 0.853 5.053 -17.176 1.00 72.50 83 GLU A CA 1
ATOM 625 C C . GLU A 1 83 ? 0.474 5.891 -18.412 1.00 72.50 83 GLU A C 1
ATOM 627 O O . GLU A 1 83 ? 0.030 5.353 -19.428 1.00 72.50 83 GLU A O 1
ATOM 632 N N . HIS A 1 84 ? 0.698 7.208 -18.367 1.00 71.12 84 HIS A N 1
ATOM 633 C CA . HIS A 1 84 ? 0.478 8.091 -19.510 1.00 71.12 84 HIS A CA 1
ATOM 634 C C . HIS A 1 84 ? 1.498 7.861 -20.640 1.00 71.12 84 HIS A C 1
ATOM 636 O O . HIS A 1 84 ? 1.117 7.812 -21.814 1.00 71.12 84 HIS A O 1
ATOM 642 N N . ASP A 1 85 ? 2.770 7.650 -20.298 1.00 65.00 85 ASP A N 1
ATOM 643 C CA . ASP A 1 85 ? 3.846 7.354 -21.246 1.00 65.00 85 ASP A CA 1
ATOM 644 C C . ASP A 1 85 ? 3.700 5.964 -21.876 1.00 65.00 85 ASP A C 1
ATOM 646 O O . ASP A 1 85 ? 3.930 5.807 -23.075 1.00 65.00 85 ASP A O 1
ATOM 650 N N . GLU A 1 86 ? 3.239 4.955 -21.132 1.00 63.50 86 GLU A N 1
ATOM 651 C CA . GLU A 1 86 ? 2.919 3.632 -21.685 1.00 63.50 86 GLU A CA 1
ATOM 652 C C . GLU A 1 86 ? 1.806 3.701 -22.743 1.00 63.50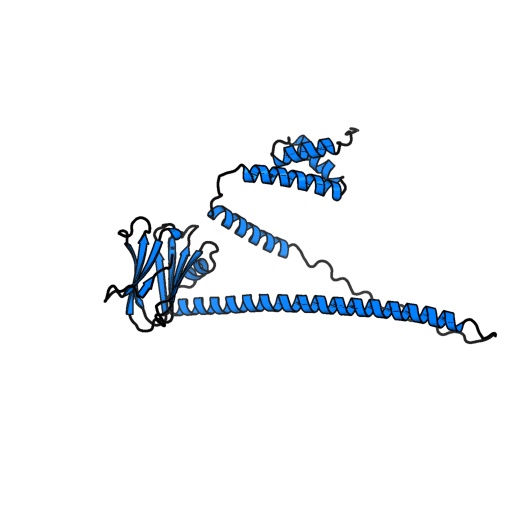 86 GLU A C 1
ATOM 654 O O . GLU A 1 86 ? 1.838 2.966 -23.734 1.00 63.50 86 GLU A O 1
ATOM 659 N N . LEU A 1 87 ? 0.848 4.620 -22.584 1.00 59.44 87 LEU A N 1
ATOM 660 C CA . LEU A 1 87 ? -0.191 4.883 -23.584 1.00 59.44 87 LEU A CA 1
ATOM 661 C C . LEU A 1 87 ? 0.350 5.649 -24.805 1.00 59.44 87 LEU A C 1
ATOM 663 O O . LEU A 1 87 ? -0.161 5.466 -25.915 1.00 59.44 87 LEU A O 1
ATOM 667 N N . ALA A 1 88 ? 1.377 6.486 -24.626 1.00 59.31 88 ALA A N 1
ATOM 668 C CA . ALA A 1 88 ? 2.030 7.238 -25.700 1.00 59.31 88 ALA A CA 1
ATOM 669 C C . ALA A 1 88 ? 3.054 6.394 -26.487 1.00 59.31 88 ALA A C 1
ATOM 671 O O . ALA A 1 88 ? 3.210 6.560 -27.704 1.00 59.31 88 ALA A O 1
ATOM 672 N N . CYS A 1 89 ? 3.718 5.441 -25.830 1.00 51.88 89 CYS A N 1
ATOM 673 C CA . CYS A 1 89 ? 4.625 4.472 -26.432 1.00 51.88 89 CYS A CA 1
ATOM 674 C C . CYS A 1 89 ? 3.842 3.354 -27.141 1.00 51.88 89 CYS A C 1
ATOM 676 O O . CYS A 1 89 ? 3.747 2.217 -26.683 1.00 51.88 89 CYS A O 1
ATOM 678 N N . GLY A 1 90 ? 3.298 3.674 -28.318 1.00 56.94 90 GLY A N 1
ATOM 679 C CA . GLY A 1 90 ? 2.711 2.685 -29.222 1.00 56.94 90 GLY A CA 1
ATOM 680 C C . GLY A 1 90 ? 3.679 1.538 -29.585 1.00 56.94 90 GLY A C 1
ATOM 681 O O . GLY A 1 90 ? 4.895 1.648 -29.410 1.00 56.94 90 GLY A O 1
ATOM 682 N N . PRO A 1 91 ? 3.164 0.420 -30.131 1.00 57.31 91 PRO A N 1
ATOM 683 C CA . PRO A 1 91 ? 3.940 -0.796 -30.355 1.00 57.31 91 PRO A CA 1
ATOM 684 C C . PRO A 1 91 ? 5.157 -0.533 -31.251 1.00 57.31 91 PRO A C 1
ATOM 686 O O . PRO A 1 91 ? 5.022 -0.183 -32.427 1.00 57.31 91 PRO A O 1
ATOM 689 N N . ILE A 1 92 ? 6.357 -0.749 -30.704 1.00 52.44 92 ILE A N 1
ATOM 690 C CA . ILE A 1 92 ? 7.621 -0.644 -31.436 1.00 52.44 92 ILE A CA 1
ATOM 691 C C . ILE A 1 92 ? 7.688 -1.802 -32.445 1.00 52.44 92 ILE A C 1
ATOM 693 O O . ILE A 1 92 ? 8.073 -2.918 -32.118 1.00 52.44 92 ILE A O 1
ATOM 697 N N . ALA A 1 93 ? 7.277 -1.507 -33.680 1.00 50.50 93 ALA A N 1
ATOM 698 C CA . ALA A 1 93 ? 7.508 -2.258 -34.914 1.00 50.50 93 ALA A CA 1
ATOM 699 C C . ALA A 1 93 ? 7.144 -3.764 -34.919 1.00 50.50 93 ALA A C 1
ATOM 701 O O . ALA A 1 93 ? 7.899 -4.633 -34.487 1.00 50.50 93 ALA A O 1
ATOM 702 N N . SER A 1 94 ? 6.057 -4.109 -35.619 1.00 50.03 94 SER A N 1
ATOM 703 C CA . SER A 1 94 ? 5.833 -5.470 -36.124 1.00 50.03 94 SER A CA 1
ATOM 704 C C . SER A 1 94 ? 6.771 -5.766 -37.306 1.00 50.03 94 SER A C 1
ATOM 706 O O . SER A 1 94 ? 6.438 -5.606 -38.482 1.00 50.03 94 SER A O 1
ATOM 708 N N . ILE A 1 95 ? 7.995 -6.203 -37.011 1.00 50.47 95 ILE A N 1
ATOM 709 C CA . ILE A 1 95 ? 8.910 -6.715 -38.036 1.00 50.47 95 ILE A CA 1
ATOM 710 C C . ILE A 1 95 ? 8.422 -8.097 -38.485 1.00 50.47 95 ILE A C 1
ATOM 712 O O . ILE A 1 95 ? 8.545 -9.076 -37.755 1.00 50.47 95 ILE A O 1
ATOM 716 N N . GLY A 1 96 ? 7.935 -8.194 -39.727 1.00 43.28 96 GLY A N 1
ATOM 717 C CA . GLY A 1 96 ? 7.945 -9.462 -40.464 1.00 43.28 96 GLY A CA 1
ATOM 718 C C . GLY A 1 96 ? 6.715 -9.776 -41.310 1.00 43.28 96 GLY A C 1
ATOM 719 O O . GLY A 1 96 ? 5.914 -10.632 -40.958 1.00 43.28 96 GLY A O 1
ATOM 720 N N . SER A 1 97 ? 6.623 -9.208 -42.512 1.00 47.94 97 SER A N 1
ATOM 721 C CA . SER A 1 97 ? 5.908 -9.876 -43.611 1.00 47.94 97 SER A CA 1
ATOM 722 C C . SER A 1 97 ? 6.506 -9.512 -44.969 1.00 47.94 97 SER A C 1
ATOM 724 O O . SER A 1 97 ? 5.950 -8.765 -45.770 1.00 47.94 97 SER A O 1
ATOM 726 N N . ARG A 1 98 ? 7.685 -10.066 -45.272 1.00 44.72 98 ARG A N 1
ATOM 727 C CA . ARG A 1 98 ? 8.182 -10.067 -46.653 1.00 44.72 98 ARG A CA 1
ATOM 728 C C . ARG A 1 98 ? 8.923 -11.357 -46.985 1.00 44.72 98 ARG A C 1
ATOM 730 O O . ARG A 1 98 ? 10.130 -11.368 -47.181 1.00 44.72 98 ARG A O 1
ATOM 737 N N . THR A 1 99 ? 8.161 -12.442 -47.121 1.00 46.03 99 THR A N 1
ATOM 738 C CA . THR A 1 99 ? 8.679 -13.704 -47.665 1.00 46.03 99 THR A CA 1
ATOM 739 C C . THR A 1 99 ? 7.717 -14.273 -48.697 1.00 46.03 99 THR A C 1
ATOM 741 O O . THR A 1 99 ? 6.882 -15.112 -48.375 1.00 46.03 99 THR A O 1
ATOM 744 N N . ARG A 1 100 ? 7.846 -13.853 -49.964 1.00 45.97 100 ARG A N 1
ATOM 745 C CA . ARG A 1 100 ? 7.622 -14.751 -51.111 1.00 45.97 100 ARG A CA 1
ATOM 746 C C . ARG A 1 100 ? 8.109 -14.128 -52.415 1.00 45.97 100 ARG A C 1
ATOM 748 O O . ARG A 1 100 ? 7.430 -13.280 -52.979 1.00 45.97 100 ARG A O 1
ATOM 755 N N . ARG A 1 101 ? 9.249 -14.618 -52.904 1.00 44.12 101 ARG A N 1
ATOM 756 C CA . ARG A 1 101 ? 9.571 -14.934 -54.312 1.00 44.12 101 ARG A CA 1
ATOM 757 C C . ARG A 1 101 ? 11.085 -14.917 -54.441 1.00 44.12 101 ARG A C 1
ATOM 759 O O . ARG A 1 101 ? 11.661 -13.846 -54.453 1.00 44.12 101 ARG A O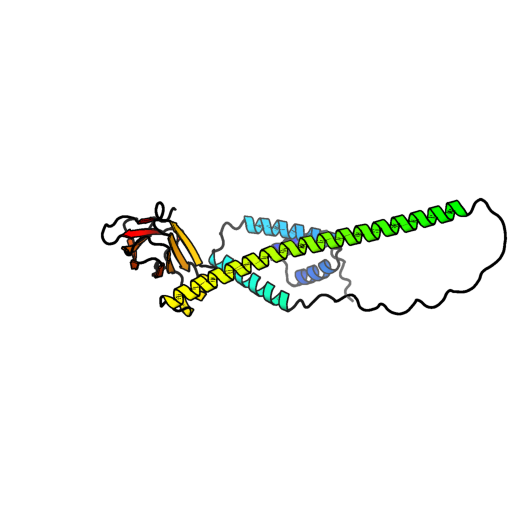 1
ATOM 766 N N . LEU A 1 102 ? 11.681 -16.104 -54.507 1.00 44.75 102 LEU A N 1
ATOM 767 C CA . LEU A 1 102 ? 12.882 -16.441 -55.284 1.00 44.75 102 LEU A CA 1
ATOM 768 C C . LEU A 1 102 ? 13.180 -17.929 -55.032 1.00 44.75 102 LEU A C 1
ATOM 770 O O . LEU A 1 102 ? 14.086 -18.303 -54.301 1.00 44.75 102 LEU A O 1
ATOM 774 N N . ALA A 1 103 ? 12.348 -18.791 -55.612 1.00 40.22 103 ALA A N 1
ATOM 775 C CA . ALA A 1 103 ? 12.627 -20.218 -55.739 1.00 40.22 103 ALA A CA 1
ATOM 776 C C . ALA A 1 103 ? 12.075 -20.690 -57.089 1.00 40.22 103 ALA A C 1
ATOM 778 O O . ALA A 1 103 ? 11.079 -21.398 -57.165 1.00 40.22 103 ALA A O 1
ATOM 779 N N . ALA A 1 104 ? 12.682 -20.197 -58.168 1.00 44.28 104 ALA A N 1
ATOM 780 C CA . ALA A 1 104 ? 12.460 -20.692 -59.521 1.00 44.28 104 ALA A CA 1
ATOM 781 C C . ALA A 1 104 ? 13.655 -20.313 -60.406 1.00 44.28 104 ALA A C 1
ATOM 783 O O . ALA A 1 104 ? 13.641 -19.293 -61.085 1.00 44.28 104 ALA A O 1
ATOM 784 N N . SER A 1 105 ? 14.727 -21.103 -60.331 1.00 41.88 105 SER A N 1
ATOM 785 C CA . SER A 1 105 ? 15.538 -21.528 -61.486 1.00 41.88 105 SER A CA 1
ATOM 786 C C . SER A 1 105 ? 16.867 -22.111 -61.010 1.00 41.88 105 SER A C 1
ATOM 788 O O . SER A 1 105 ? 17.806 -21.380 -60.717 1.00 41.88 105 SER A O 1
ATOM 790 N N . LYS A 1 106 ? 16.969 -23.444 -60.965 1.00 39.19 106 LYS A N 1
ATOM 791 C CA . LYS A 1 106 ? 18.185 -24.141 -61.416 1.00 39.19 106 LYS A CA 1
ATOM 792 C C . LYS A 1 106 ? 17.956 -25.649 -61.520 1.00 39.19 106 LYS A C 1
ATOM 794 O O . LYS A 1 106 ? 18.414 -26.416 -60.690 1.00 39.19 106 LYS A O 1
ATOM 799 N N . ASN A 1 107 ? 17.275 -26.063 -62.582 1.00 40.94 107 ASN A N 1
ATOM 800 C CA . ASN A 1 107 ? 17.454 -27.399 -63.144 1.00 40.94 107 ASN A CA 1
ATOM 801 C C . ASN A 1 107 ? 18.037 -27.214 -64.541 1.00 40.94 107 ASN A C 1
ATOM 803 O O . ASN A 1 107 ? 17.291 -26.980 -65.487 1.00 40.94 107 ASN A O 1
ATOM 807 N N . GLN A 1 108 ? 19.366 -27.273 -64.666 1.00 37.94 108 GLN A N 1
ATOM 808 C CA . GLN A 1 108 ? 19.990 -27.646 -65.932 1.00 37.94 108 GLN A CA 1
ATOM 809 C C . GLN A 1 108 ? 21.463 -28.040 -65.763 1.00 37.94 108 GLN A C 1
ATOM 811 O O . GLN A 1 108 ? 22.276 -27.231 -65.316 1.00 37.94 108 GLN A O 1
ATOM 816 N N . ARG A 1 109 ? 21.744 -29.250 -66.270 1.00 34.41 109 ARG A N 1
ATOM 817 C CA . ARG A 1 109 ? 23.015 -29.818 -66.759 1.00 34.41 109 ARG A CA 1
ATOM 818 C C . ARG A 1 109 ? 23.793 -30.767 -65.833 1.00 34.41 109 ARG A C 1
ATOM 820 O O . ARG A 1 109 ? 24.716 -30.375 -65.129 1.00 34.41 109 ARG A O 1
ATOM 827 N N . GLU A 1 110 ? 23.446 -32.051 -65.960 1.00 36.81 110 GLU A N 1
ATOM 828 C CA . GLU A 1 110 ? 24.392 -33.136 -66.302 1.00 36.81 110 GLU A CA 1
ATOM 829 C C . GLU A 1 110 ? 25.097 -32.786 -67.645 1.00 36.81 110 GLU A C 1
ATOM 831 O O . GLU A 1 110 ? 24.506 -32.071 -68.452 1.00 36.81 110 GLU A O 1
ATOM 836 N N . ALA A 1 111 ? 26.323 -33.174 -68.006 1.00 36.81 111 ALA A N 1
ATOM 837 C CA . ALA A 1 111 ? 27.257 -34.199 -67.552 1.00 36.81 111 ALA A CA 1
ATOM 838 C C . ALA A 1 111 ? 28.701 -33.831 -67.999 1.00 36.81 111 ALA A C 1
ATOM 840 O O . ALA A 1 111 ? 28.896 -32.854 -68.716 1.00 36.81 111 ALA A O 1
ATOM 841 N N . GLU A 1 112 ? 29.644 -34.710 -67.631 1.00 31.92 112 GLU A N 1
ATOM 842 C CA . GLU A 1 112 ? 30.959 -35.008 -68.244 1.00 31.92 112 GLU A CA 1
ATOM 843 C C . GLU A 1 112 ? 32.234 -34.594 -67.485 1.00 31.92 112 GLU A C 1
ATOM 845 O O . GLU A 1 112 ? 32.554 -33.421 -67.319 1.00 31.92 112 GLU A O 1
ATOM 850 N N . GLY A 1 113 ? 33.024 -35.623 -67.129 1.00 31.50 113 GLY A N 1
ATOM 851 C CA . GLY A 1 113 ? 34.488 -35.562 -67.192 1.00 31.50 113 GLY A CA 1
ATOM 852 C C . GLY A 1 113 ? 35.276 -35.725 -65.886 1.00 31.50 113 GLY A C 1
ATOM 853 O O . GLY A 1 113 ? 35.627 -34.737 -65.262 1.00 31.50 113 GLY A O 1
ATOM 854 N N . GLY A 1 114 ? 35.670 -36.967 -65.569 1.00 33.41 114 GLY A N 1
ATOM 855 C CA . GLY A 1 114 ? 37.064 -37.316 -65.231 1.00 33.41 114 GLY A CA 1
ATOM 856 C C . GLY A 1 114 ? 37.674 -36.956 -63.859 1.00 33.41 114 GLY A C 1
ATOM 857 O O . GLY A 1 114 ? 37.599 -35.838 -63.374 1.00 33.41 114 GLY A O 1
ATOM 858 N N . PHE A 1 115 ? 38.435 -37.927 -63.337 1.00 35.84 115 PHE A N 1
ATOM 859 C CA . PHE A 1 115 ? 39.401 -37.883 -62.224 1.00 35.84 115 PHE A CA 1
ATOM 860 C C . PHE A 1 115 ? 38.877 -37.941 -60.778 1.00 35.84 115 PHE A C 1
ATOM 862 O O . PHE A 1 115 ? 38.448 -36.966 -60.163 1.00 35.84 115 PHE A O 1
ATOM 869 N N . GLY A 1 116 ? 38.995 -39.148 -60.216 1.00 41.09 116 GLY A N 1
ATOM 870 C CA . GLY A 1 116 ? 38.772 -39.449 -58.811 1.00 41.09 116 GLY A CA 1
ATOM 871 C C . GLY A 1 116 ? 39.903 -38.990 -57.887 1.00 41.09 116 GLY A C 1
ATOM 872 O O . GLY A 1 116 ? 41.032 -38.747 -58.303 1.00 41.09 116 GLY A O 1
ATOM 873 N N . GLY A 1 117 ? 39.566 -38.923 -56.598 1.00 45.34 117 GLY A N 1
ATOM 874 C CA . GLY A 1 117 ? 40.519 -39.111 -55.504 1.00 45.34 117 GLY A CA 1
ATOM 875 C C . GLY A 1 117 ? 40.593 -38.001 -54.459 1.00 45.34 117 GLY A C 1
ATOM 876 O O . GLY A 1 117 ? 40.687 -38.318 -53.283 1.00 45.34 117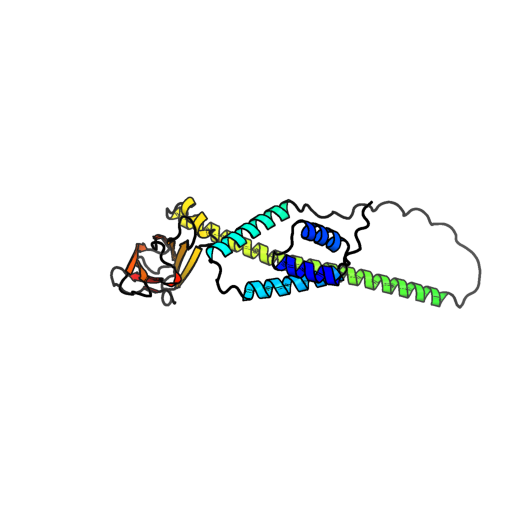 GLY A O 1
ATOM 877 N N . VAL A 1 118 ? 40.516 -36.719 -54.838 1.00 50.72 118 VAL A N 1
ATOM 878 C CA . VAL A 1 118 ? 40.914 -35.622 -53.915 1.00 50.72 118 VAL A CA 1
ATOM 879 C C . VAL A 1 118 ? 39.773 -34.646 -53.575 1.00 50.72 118 VAL A C 1
ATOM 881 O O . VAL A 1 118 ? 39.850 -33.880 -52.620 1.00 50.72 118 VAL A O 1
ATOM 884 N N . SER A 1 119 ? 38.647 -34.692 -54.292 1.00 51.78 119 SER A N 1
ATOM 885 C CA . SER A 1 119 ? 37.553 -33.715 -54.143 1.00 51.78 119 SER A CA 1
ATOM 886 C C . SER A 1 119 ? 36.481 -34.089 -53.109 1.00 51.78 119 SER A C 1
ATOM 888 O O . SER A 1 119 ? 35.675 -33.234 -52.726 1.00 51.78 119 SER A O 1
ATOM 890 N N . ASN A 1 120 ? 36.456 -35.340 -52.635 1.00 53.47 120 ASN A N 1
ATOM 891 C CA . ASN A 1 120 ? 35.393 -35.816 -51.747 1.00 53.47 120 ASN A CA 1
ATOM 892 C C . ASN A 1 120 ? 35.610 -35.366 -50.291 1.00 53.47 120 ASN A C 1
ATOM 894 O O . ASN A 1 120 ? 34.666 -34.943 -49.628 1.00 53.47 120 ASN A O 1
ATOM 898 N N . GLU A 1 121 ? 36.859 -35.323 -49.817 1.00 51.75 121 GLU A N 1
ATOM 899 C CA . GLU A 1 121 ? 37.183 -34.841 -48.466 1.00 51.75 121 GLU A CA 1
ATOM 900 C C . GLU A 1 121 ? 36.893 -33.342 -48.288 1.00 51.75 121 GLU A C 1
ATOM 902 O O . GLU A 1 121 ? 36.381 -32.928 -47.250 1.00 51.75 121 GLU A O 1
ATOM 907 N N . GLN A 1 122 ? 37.135 -32.510 -49.307 1.00 53.59 122 GLN A N 1
ATOM 908 C CA . GLN A 1 122 ? 36.824 -31.075 -49.251 1.00 53.59 122 GLN A CA 1
ATOM 909 C C . GLN A 1 122 ? 35.317 -30.778 -49.315 1.00 53.59 122 GLN A C 1
ATOM 911 O O . GLN A 1 122 ? 34.858 -29.841 -48.656 1.00 53.59 122 GLN A O 1
ATOM 916 N N . ARG A 1 123 ? 34.525 -31.574 -50.050 1.00 52.84 123 ARG A N 1
ATOM 917 C CA . ARG A 1 123 ? 33.053 -31.459 -50.049 1.00 52.84 123 ARG A CA 1
ATOM 918 C C . ARG A 1 123 ? 32.450 -31.932 -48.727 1.00 52.84 123 ARG A C 1
ATOM 920 O O . ARG A 1 123 ? 31.569 -31.257 -48.201 1.00 52.84 123 ARG A O 1
ATOM 927 N N . LEU A 1 124 ? 32.977 -33.012 -48.147 1.00 53.16 124 LEU A N 1
ATOM 928 C CA . LEU A 1 124 ? 32.585 -33.495 -46.819 1.00 53.16 124 LEU A CA 1
ATOM 929 C C . LEU A 1 124 ? 32.985 -32.508 -45.706 1.00 53.16 124 LEU A C 1
ATOM 931 O O . LEU A 1 124 ? 32.197 -32.273 -44.795 1.00 53.16 124 LEU A O 1
ATOM 935 N N . ARG A 1 125 ? 34.144 -31.840 -45.809 1.00 54.22 125 ARG A N 1
ATOM 936 C CA . ARG A 1 125 ? 34.566 -30.779 -44.871 1.00 54.22 125 ARG A CA 1
ATOM 937 C C . ARG A 1 125 ? 33.721 -29.505 -44.971 1.00 54.22 125 ARG A C 1
ATOM 939 O O . ARG A 1 125 ? 33.380 -28.932 -43.939 1.00 54.22 125 ARG A O 1
ATOM 946 N N . ARG A 1 126 ? 33.342 -29.069 -46.181 1.00 54.38 126 ARG A N 1
ATOM 947 C CA . ARG A 1 126 ? 32.402 -27.942 -46.364 1.00 54.38 126 ARG A CA 1
ATOM 948 C C . ARG A 1 126 ? 30.995 -28.293 -45.879 1.00 54.38 126 ARG A C 1
ATOM 950 O O . ARG A 1 126 ? 30.377 -27.480 -45.203 1.00 54.38 126 ARG A O 1
ATOM 957 N N . SER A 1 127 ? 30.535 -29.515 -46.151 1.00 58.41 127 SER A N 1
ATOM 958 C CA . SER A 1 127 ? 29.300 -30.074 -45.586 1.00 58.41 127 SER A CA 1
ATOM 959 C C . SER A 1 127 ? 29.329 -30.029 -44.055 1.00 58.41 127 SER A C 1
ATOM 961 O O . SER A 1 127 ? 28.416 -29.485 -43.444 1.00 58.41 127 SER A O 1
ATOM 963 N N . ALA A 1 128 ? 30.418 -30.479 -43.426 1.00 63.81 128 ALA A N 1
ATOM 964 C CA . ALA A 1 128 ? 30.550 -30.467 -41.972 1.00 63.81 128 ALA A CA 1
ATOM 965 C C . ALA A 1 128 ? 30.491 -29.049 -41.372 1.00 63.81 128 ALA A C 1
ATOM 967 O O . ALA A 1 128 ? 29.897 -28.866 -40.314 1.00 63.81 128 ALA A O 1
ATOM 968 N N . MET A 1 129 ? 31.054 -28.030 -42.037 1.00 68.06 129 MET A N 1
ATOM 969 C CA . MET A 1 129 ? 30.914 -26.634 -41.588 1.00 68.06 129 MET A CA 1
ATOM 970 C C . MET A 1 129 ? 29.469 -26.132 -41.687 1.00 68.06 129 MET A C 1
ATOM 972 O O . MET A 1 129 ? 29.002 -25.458 -40.773 1.00 68.06 129 MET A O 1
ATOM 976 N N . ILE A 1 130 ? 28.747 -26.496 -42.751 1.00 75.94 130 ILE A N 1
ATOM 977 C CA . ILE A 1 130 ? 27.332 -26.131 -42.932 1.00 75.94 130 ILE A CA 1
ATOM 978 C C . ILE A 1 130 ? 26.461 -26.810 -41.864 1.00 75.94 130 ILE A C 1
ATOM 980 O O . ILE A 1 130 ? 25.605 -26.162 -41.266 1.00 75.94 130 ILE A O 1
ATOM 984 N N . TRP A 1 131 ? 26.727 -28.081 -41.555 1.00 77.56 131 TRP A N 1
ATOM 985 C CA . TRP A 1 131 ? 26.044 -28.812 -40.484 1.00 77.56 131 TRP A CA 1
ATOM 986 C C . TRP A 1 131 ? 26.321 -28.226 -39.094 1.00 77.56 131 TRP A C 1
ATOM 988 O O . TRP A 1 131 ? 25.413 -28.146 -38.269 1.00 77.56 131 TRP A O 1
ATOM 998 N N . ARG A 1 132 ? 27.546 -27.749 -38.839 1.00 81.62 132 ARG A N 1
ATOM 999 C CA . ARG A 1 132 ? 27.883 -27.055 -37.584 1.00 81.62 132 ARG A CA 1
ATOM 1000 C C . ARG A 1 132 ? 27.172 -25.711 -37.471 1.00 81.62 132 ARG A C 1
ATOM 1002 O O . ARG A 1 132 ? 26.602 -25.428 -36.425 1.00 81.62 132 ARG A O 1
ATOM 1009 N N . ALA A 1 133 ? 27.153 -24.916 -38.541 1.00 82.38 133 ALA A N 1
ATOM 1010 C CA . ALA A 1 133 ? 26.434 -23.645 -38.562 1.00 82.38 133 ALA A CA 1
ATOM 1011 C C . ALA A 1 133 ? 24.926 -23.840 -38.320 1.00 82.38 133 ALA A C 1
ATOM 1013 O O . ALA A 1 133 ? 24.339 -23.127 -37.510 1.00 82.38 133 ALA A O 1
ATOM 1014 N N . ALA A 1 134 ? 24.315 -24.854 -38.943 1.00 83.94 134 ALA A N 1
ATOM 1015 C CA . ALA A 1 134 ? 22.911 -25.190 -38.720 1.00 83.94 134 ALA A CA 1
ATOM 1016 C C . ALA A 1 134 ? 22.625 -25.593 -37.262 1.00 83.94 134 ALA A C 1
ATOM 1018 O O . ALA A 1 134 ? 21.632 -25.148 -36.692 1.00 83.94 134 ALA A O 1
ATOM 1019 N N . ALA A 1 135 ? 23.510 -26.375 -36.633 1.00 88.00 135 ALA A N 1
ATOM 1020 C CA . ALA A 1 135 ? 23.367 -26.754 -35.228 1.00 88.00 135 ALA A CA 1
ATOM 1021 C C . ALA A 1 135 ? 23.433 -25.542 -34.282 1.00 88.00 135 ALA A C 1
ATOM 1023 O O . ALA A 1 135 ? 22.653 -25.472 -33.335 1.00 88.00 135 ALA A O 1
ATOM 1024 N N . PHE A 1 136 ? 24.299 -24.560 -34.557 1.00 88.56 136 PHE A N 1
ATOM 1025 C CA . PHE A 1 136 ? 24.357 -23.324 -33.769 1.00 88.56 136 PHE A CA 1
ATOM 1026 C C . PHE A 1 136 ? 23.109 -22.457 -33.939 1.00 88.56 136 PHE A C 1
ATOM 1028 O O . PHE A 1 136 ? 22.598 -21.938 -32.951 1.00 88.56 136 PHE A O 1
ATOM 1035 N N . VAL A 1 137 ? 22.584 -22.332 -35.161 1.00 90.50 137 VAL A N 1
ATOM 1036 C CA . VAL A 1 137 ? 21.357 -21.561 -35.418 1.00 90.50 137 VAL A CA 1
ATOM 1037 C C . VAL A 1 137 ? 20.150 -22.216 -34.746 1.00 90.50 137 VAL A C 1
ATOM 1039 O O . VAL A 1 137 ? 19.379 -21.534 -34.076 1.00 90.50 137 VAL A O 1
ATOM 1042 N N . LEU A 1 138 ? 20.007 -23.541 -34.860 1.00 88.38 138 LEU A N 1
ATOM 1043 C CA . LEU A 1 138 ? 18.925 -24.274 -34.198 1.00 88.38 138 LEU A CA 1
ATOM 1044 C C . LEU A 1 138 ? 19.066 -24.242 -32.672 1.00 88.38 138 LEU A C 1
ATOM 1046 O O . LEU A 1 138 ? 18.075 -24.033 -31.982 1.00 88.38 138 LEU A O 1
ATOM 1050 N N . GLY A 1 139 ? 20.285 -24.382 -32.144 1.00 91.94 139 GLY A N 1
ATOM 1051 C CA . GLY A 1 139 ? 20.553 -24.271 -30.709 1.00 91.94 139 GLY A CA 1
ATOM 1052 C C . GLY A 1 139 ? 20.254 -22.876 -30.158 1.00 91.94 139 GLY A C 1
ATOM 1053 O O . GLY A 1 139 ? 19.605 -22.752 -29.124 1.00 91.94 139 GLY A O 1
ATOM 1054 N N . SER A 1 140 ? 20.651 -21.822 -30.876 1.00 88.62 140 SER A N 1
ATOM 1055 C CA . SER A 1 140 ? 20.342 -20.433 -30.519 1.00 88.62 140 SER A CA 1
ATOM 1056 C C . SER A 1 140 ? 18.839 -20.149 -30.583 1.00 88.62 140 SER A C 1
ATOM 1058 O O . SER A 1 140 ? 18.297 -19.550 -29.658 1.00 88.62 140 SER A O 1
ATOM 1060 N N . SER A 1 141 ? 18.146 -20.645 -31.612 1.00 90.50 141 SER A N 1
ATOM 1061 C CA . SER A 1 141 ? 16.689 -20.521 -31.722 1.00 90.50 141 SER A CA 1
ATOM 1062 C C . SER A 1 141 ? 15.959 -21.263 -30.603 1.00 90.50 141 SER A C 1
ATOM 1064 O O . SER A 1 141 ? 14.953 -20.764 -30.104 1.00 90.50 141 SER A O 1
ATOM 1066 N N . LEU A 1 142 ? 16.447 -22.439 -30.198 1.00 91.69 142 LEU A N 1
ATOM 1067 C CA . LEU A 1 142 ? 15.866 -23.200 -29.094 1.00 91.69 142 LEU A CA 1
ATOM 1068 C C . LEU A 1 142 ? 16.084 -22.479 -27.758 1.00 91.69 142 LEU A C 1
ATOM 1070 O O . LEU A 1 142 ? 15.152 -22.367 -26.971 1.00 91.69 142 LEU A O 1
ATOM 1074 N N . LEU A 1 143 ? 17.283 -21.938 -27.523 1.00 90.62 143 LEU A N 1
ATOM 1075 C CA . LEU A 1 143 ? 17.576 -21.135 -26.334 1.00 90.62 143 LEU A CA 1
ATOM 1076 C C . LEU A 1 143 ? 16.706 -19.878 -26.267 1.00 90.62 143 LEU A C 1
ATOM 1078 O O . LEU A 1 143 ? 16.158 -19.582 -25.209 1.00 90.62 143 LEU A O 1
ATOM 1082 N N . ALA A 1 144 ? 16.518 -19.180 -27.389 1.00 87.81 144 ALA A N 1
ATOM 1083 C CA . ALA A 1 144 ? 15.627 -18.025 -27.454 1.00 87.81 144 ALA A CA 1
ATOM 1084 C C . ALA A 1 144 ? 14.181 -18.405 -27.096 1.00 87.81 144 ALA A C 1
ATOM 1086 O O . ALA A 1 144 ? 13.548 -17.717 -26.300 1.00 87.81 144 ALA A O 1
ATOM 1087 N N . LEU A 1 145 ? 13.679 -19.534 -27.610 1.00 88.81 145 LEU A N 1
ATOM 1088 C CA . LEU A 1 145 ? 12.349 -20.044 -27.259 1.00 88.81 145 LEU A CA 1
ATOM 1089 C C . LEU A 1 145 ? 12.236 -20.392 -25.770 1.00 88.81 145 LEU A C 1
ATOM 1091 O O . LEU A 1 145 ? 11.232 -20.058 -25.148 1.00 88.81 145 LEU A O 1
ATOM 1095 N N . VAL A 1 146 ? 13.265 -21.007 -25.182 1.00 90.44 146 VAL A N 1
ATOM 1096 C CA . VAL A 1 146 ? 13.286 -21.330 -23.747 1.00 90.44 146 VAL A CA 1
ATOM 1097 C C . VAL A 1 146 ? 13.266 -20.060 -22.893 1.00 90.44 146 VAL A C 1
ATOM 1099 O O . VAL A 1 146 ? 12.515 -20.002 -21.923 1.00 90.44 146 VAL A O 1
ATOM 1102 N N . VAL A 1 147 ? 14.025 -19.025 -23.265 1.00 86.94 147 VAL A N 1
ATOM 1103 C CA . VAL A 1 147 ? 14.037 -17.738 -22.546 1.00 86.94 147 VAL A CA 1
ATOM 1104 C C . VAL A 1 147 ? 12.679 -17.039 -22.640 1.00 86.94 147 VAL A C 1
ATOM 1106 O O . VAL A 1 147 ? 12.140 -16.619 -21.618 1.00 86.94 147 VAL A O 1
ATOM 1109 N N . ILE A 1 148 ? 12.084 -16.976 -23.834 1.00 82.50 148 ILE A N 1
ATOM 1110 C CA . ILE A 1 148 ? 10.747 -16.392 -24.036 1.00 82.50 148 ILE A CA 1
ATOM 1111 C C . ILE A 1 148 ? 9.695 -17.161 -23.221 1.00 82.50 148 ILE A C 1
ATOM 1113 O O . ILE A 1 148 ? 8.822 -16.564 -22.592 1.00 82.50 148 ILE A O 1
ATOM 1117 N N . GLN A 1 149 ? 9.797 -18.490 -23.169 1.00 77.19 149 GLN A N 1
ATOM 1118 C CA . GLN A 1 149 ? 8.878 -19.319 -22.395 1.00 77.19 149 GLN A CA 1
ATOM 1119 C C . GLN A 1 149 ? 9.049 -19.126 -20.880 1.00 77.19 149 GLN A C 1
ATOM 1121 O O . GLN A 1 149 ? 8.052 -19.073 -20.161 1.00 77.19 149 GLN A O 1
ATOM 1126 N N . GLN A 1 150 ? 10.280 -18.960 -20.388 1.00 73.81 150 GLN A N 1
ATOM 1127 C CA . GLN A 1 150 ? 10.533 -18.630 -18.981 1.00 73.81 150 GLN A CA 1
ATOM 1128 C C . GLN A 1 150 ? 9.984 -17.247 -18.605 1.00 73.81 150 GLN A C 1
ATOM 1130 O O . GLN A 1 150 ? 9.381 -17.103 -17.542 1.00 73.81 150 GLN A O 1
ATOM 1135 N N . GLN A 1 151 ? 10.112 -16.253 -19.488 1.00 69.06 151 GLN A N 1
ATOM 1136 C CA . GLN A 1 151 ? 9.528 -14.922 -19.283 1.00 69.06 151 GLN A CA 1
ATOM 1137 C C . GLN A 1 151 ? 7.994 -14.970 -19.245 1.00 69.06 151 GLN A C 1
ATOM 1139 O O . GLN A 1 151 ? 7.378 -14.346 -18.382 1.00 69.06 151 GLN A O 1
ATOM 1144 N N . SER A 1 152 ? 7.368 -15.765 -20.118 1.00 66.00 152 SER A N 1
ATOM 1145 C CA . SER A 1 152 ? 5.910 -15.925 -20.135 1.00 66.00 152 SER A CA 1
ATOM 1146 C C . SER A 1 152 ? 5.368 -16.544 -18.843 1.00 66.00 152 SER A C 1
ATOM 1148 O O . SER A 1 152 ? 4.299 -16.145 -18.388 1.00 66.00 152 SER A O 1
ATOM 1150 N N . LEU A 1 153 ? 6.093 -17.489 -18.234 1.00 62.38 153 LEU A N 1
ATOM 1151 C CA . LEU A 1 153 ? 5.678 -18.114 -16.972 1.00 62.38 153 LEU A CA 1
ATOM 1152 C C . LEU A 1 153 ? 5.744 -17.136 -15.790 1.00 62.38 153 LEU A C 1
ATOM 1154 O O . LEU A 1 153 ? 4.869 -17.164 -14.927 1.00 62.38 153 LEU A O 1
ATOM 1158 N N . ALA A 1 154 ? 6.734 -16.239 -15.772 1.00 60.69 154 ALA A N 1
ATOM 1159 C CA . ALA A 1 154 ? 6.846 -15.208 -14.740 1.00 60.69 154 ALA A CA 1
ATOM 1160 C C . ALA A 1 154 ? 5.713 -14.166 -14.823 1.00 60.69 154 ALA A C 1
ATOM 1162 O O . ALA A 1 154 ? 5.209 -13.713 -13.795 1.00 60.69 154 ALA A O 1
ATOM 1163 N N . LEU A 1 155 ? 5.272 -13.816 -16.037 1.00 57.12 155 LEU A N 1
ATOM 1164 C CA . LEU A 1 155 ? 4.169 -12.872 -16.249 1.00 57.12 155 LEU A CA 1
ATOM 1165 C C . LEU A 1 155 ? 2.809 -13.458 -15.851 1.00 57.12 155 LEU A C 1
ATOM 1167 O O . LEU A 1 155 ? 1.998 -12.762 -15.243 1.00 57.12 155 LEU A O 1
ATOM 1171 N N . SER A 1 156 ? 2.567 -14.743 -16.127 1.00 48.00 156 SER A N 1
ATOM 1172 C CA . SER A 1 156 ? 1.324 -15.405 -15.715 1.00 48.00 156 SER A CA 1
ATOM 1173 C C . SER A 1 156 ? 1.149 -15.439 -14.195 1.00 48.00 156 SER A C 1
ATOM 1175 O O . SER A 1 156 ? 0.032 -15.256 -13.723 1.00 48.00 156 SER A O 1
ATOM 1177 N N . GLY A 1 157 ? 2.233 -15.610 -13.428 1.00 53.78 157 GLY A N 1
ATOM 1178 C CA . GLY A 1 157 ? 2.175 -15.583 -11.961 1.00 53.78 157 GLY A CA 1
ATOM 1179 C C . GLY A 1 157 ? 1.695 -14.238 -11.411 1.00 53.78 157 GLY A C 1
ATOM 1180 O O . GLY A 1 157 ? 0.780 -14.203 -10.596 1.00 53.78 157 GLY A O 1
ATOM 1181 N N . ARG A 1 158 ? 2.239 -13.130 -11.930 1.00 57.09 158 ARG A N 1
ATOM 1182 C CA . ARG A 1 158 ? 1.861 -11.772 -11.499 1.00 57.09 158 ARG A CA 1
ATOM 1183 C C . ARG A 1 158 ? 0.422 -11.412 -11.863 1.00 57.09 158 ARG A C 1
ATOM 1185 O O . ARG A 1 158 ? -0.274 -10.791 -11.070 1.00 57.09 158 ARG A O 1
ATOM 1192 N N . ILE A 1 159 ? -0.043 -11.814 -13.048 1.00 53.25 159 ILE A N 1
ATOM 1193 C CA . ILE A 1 159 ? -1.432 -11.572 -13.471 1.00 53.25 159 ILE A CA 1
ATOM 1194 C C . ILE A 1 159 ? -2.411 -12.366 -12.601 1.00 53.25 159 ILE A C 1
ATOM 1196 O O . ILE A 1 159 ? -3.469 -11.849 -12.254 1.00 53.25 159 ILE A O 1
ATOM 1200 N N . LEU A 1 160 ? -2.063 -13.601 -12.229 1.00 56.78 160 LEU A N 1
ATOM 1201 C CA . LEU A 1 160 ? -2.889 -14.413 -11.338 1.00 56.78 160 LEU A CA 1
ATOM 1202 C C . LEU A 1 160 ? -2.948 -13.828 -9.924 1.00 56.78 160 LEU A C 1
ATOM 1204 O O . LEU A 1 160 ? -4.032 -13.763 -9.361 1.00 56.78 160 LEU A O 1
ATOM 1208 N N . GLU A 1 161 ? -1.829 -13.347 -9.386 1.00 61.97 161 GLU A N 1
ATOM 1209 C CA . GLU A 1 161 ? -1.780 -12.693 -8.071 1.00 61.97 161 GLU A CA 1
ATOM 1210 C C . GLU A 1 161 ? -2.608 -11.396 -8.037 1.00 61.97 161 GLU A C 1
ATOM 1212 O O . GLU A 1 161 ? -3.397 -11.176 -7.118 1.00 61.97 161 GLU A O 1
ATOM 1217 N N . LEU A 1 162 ? -2.510 -10.569 -9.084 1.00 52.91 162 LEU A N 1
ATOM 1218 C CA . LEU A 1 162 ? -3.335 -9.365 -9.232 1.00 52.91 162 LEU A CA 1
ATOM 1219 C C . LEU A 1 162 ? -4.822 -9.700 -9.400 1.00 52.91 162 LEU A C 1
ATOM 1221 O O . LEU A 1 162 ? -5.677 -8.998 -8.860 1.00 52.91 162 LEU A O 1
ATOM 1225 N N . ALA A 1 163 ? -5.143 -10.762 -10.142 1.00 42.31 163 ALA A N 1
ATOM 1226 C CA . ALA A 1 163 ? -6.516 -11.217 -10.306 1.00 42.31 163 ALA A CA 1
ATOM 1227 C C . ALA A 1 163 ? -7.101 -11.730 -8.983 1.00 42.31 163 ALA A C 1
ATOM 1229 O O . ALA A 1 163 ? -8.231 -11.376 -8.659 1.00 42.31 163 ALA A O 1
ATOM 1230 N N . ASP A 1 164 ? -6.335 -12.500 -8.207 1.00 70.31 164 ASP A N 1
ATOM 1231 C CA . ASP A 1 164 ? -6.765 -13.044 -6.915 1.00 70.31 164 ASP A CA 1
ATOM 1232 C C . ASP A 1 164 ? -6.982 -11.926 -5.881 1.00 70.31 164 ASP A C 1
ATOM 1234 O O . ASP A 1 164 ? -8.028 -11.860 -5.235 1.00 70.31 164 ASP A O 1
ATOM 1238 N N . SER A 1 165 ? -6.064 -10.954 -5.824 1.00 68.50 165 SER A N 1
ATOM 1239 C CA . SER A 1 165 ? -6.205 -9.751 -4.990 1.00 68.50 165 SER A CA 1
ATOM 1240 C C . SER A 1 165 ? -7.443 -8.923 -5.365 1.00 68.50 165 SER A C 1
ATOM 1242 O O . SER A 1 165 ? -8.215 -8.509 -4.500 1.00 68.50 165 SER A O 1
ATOM 1244 N N . ASN A 1 166 ? -7.705 -8.741 -6.663 1.00 71.38 166 ASN A N 1
ATOM 1245 C CA . ASN A 1 166 ? -8.877 -8.003 -7.139 1.00 71.38 166 ASN A CA 1
ATOM 1246 C C . ASN A 1 166 ? -10.194 -8.752 -6.853 1.00 71.38 166 ASN A C 1
ATOM 1248 O O . ASN A 1 166 ? -11.205 -8.130 -6.527 1.00 71.38 166 ASN A O 1
ATOM 1252 N N . ILE A 1 167 ? -10.198 -10.086 -6.932 1.00 70.88 167 ILE A N 1
ATOM 1253 C CA . ILE A 1 167 ? -11.356 -10.910 -6.554 1.00 70.88 167 ILE A CA 1
ATOM 1254 C C . ILE A 1 167 ? -11.623 -10.794 -5.049 1.00 70.88 167 ILE A C 1
ATOM 1256 O O . ILE A 1 167 ? -12.766 -10.558 -4.657 1.00 70.88 167 ILE A O 1
ATOM 1260 N N . ALA A 1 168 ? -10.586 -10.896 -4.213 1.00 76.62 168 ALA A N 1
ATOM 1261 C CA . ALA A 1 168 ? -10.707 -10.730 -2.767 1.00 76.62 168 ALA A CA 1
ATOM 1262 C C . ALA A 1 168 ? -11.219 -9.328 -2.392 1.00 76.62 168 ALA A C 1
ATOM 1264 O O . ALA A 1 168 ? -12.128 -9.204 -1.571 1.00 76.62 168 ALA A O 1
ATOM 1265 N N . PHE A 1 169 ? -10.701 -8.285 -3.048 1.00 77.62 169 PHE A N 1
ATOM 1266 C CA . PHE A 1 169 ? -11.150 -6.904 -2.874 1.00 77.62 169 PHE A CA 1
ATOM 1267 C C . PHE A 1 169 ? -12.630 -6.733 -3.222 1.00 77.62 169 PHE A C 1
ATOM 1269 O O . PHE A 1 169 ? -13.397 -6.202 -2.422 1.00 77.62 169 PHE A O 1
ATOM 1276 N N . LYS A 1 170 ? -13.058 -7.225 -4.392 1.00 78.94 170 LYS A N 1
ATOM 1277 C CA . LYS A 1 170 ? -14.467 -7.161 -4.802 1.00 78.94 170 LYS A CA 1
ATOM 1278 C C . LYS A 1 170 ? -15.376 -7.896 -3.826 1.00 78.94 170 LYS A C 1
ATOM 1280 O O . LYS A 1 170 ? -16.410 -7.351 -3.464 1.00 78.94 170 LYS A O 1
ATOM 1285 N N . GLY A 1 171 ? -14.973 -9.081 -3.368 1.00 80.56 171 GLY A N 1
ATOM 1286 C CA . GLY A 1 171 ? -15.739 -9.837 -2.378 1.00 80.56 171 GLY A CA 1
ATOM 1287 C C . GLY A 1 171 ? -15.854 -9.118 -1.030 1.00 80.56 171 GLY A C 1
ATOM 1288 O O . GLY A 1 171 ? -16.892 -9.197 -0.379 1.00 80.56 171 GLY A O 1
ATOM 1289 N N . LEU A 1 172 ? -14.817 -8.388 -0.611 1.00 80.31 172 LEU A N 1
ATOM 1290 C CA . LEU A 1 172 ? -14.859 -7.566 0.599 1.00 80.31 172 LEU A CA 1
ATOM 1291 C C . LEU A 1 172 ? -15.794 -6.361 0.434 1.00 80.31 172 LEU A C 1
ATOM 1293 O O . LEU A 1 172 ? -16.611 -6.107 1.314 1.00 80.31 172 LEU A O 1
ATOM 1297 N N . VAL A 1 173 ? -15.718 -5.661 -0.699 1.00 82.94 173 VAL A N 1
ATOM 1298 C CA . VAL A 1 173 ? -16.604 -4.530 -1.010 1.00 82.94 173 VAL A CA 1
ATOM 1299 C C . VAL A 1 173 ? -18.068 -4.970 -1.095 1.00 82.94 173 VAL A C 1
ATOM 1301 O O . VAL A 1 173 ? -18.928 -4.315 -0.518 1.00 82.94 173 VAL A O 1
ATOM 1304 N N . GLU A 1 174 ? -18.349 -6.096 -1.752 1.00 83.25 174 GLU A N 1
ATOM 1305 C CA . GLU A 1 174 ? -19.699 -6.664 -1.855 1.00 83.25 174 GLU A CA 1
ATOM 1306 C C . GLU A 1 174 ? -20.261 -7.022 -0.473 1.00 83.25 174 GLU A C 1
ATOM 1308 O O . GLU A 1 174 ? -21.372 -6.620 -0.138 1.00 83.25 174 GLU A O 1
ATOM 1313 N N . ARG A 1 175 ? -19.466 -7.675 0.386 1.00 81.62 175 ARG A N 1
ATOM 1314 C CA . ARG A 1 175 ? -19.873 -7.958 1.774 1.00 81.62 175 ARG A CA 1
ATOM 1315 C C . ARG A 1 175 ? -20.136 -6.699 2.586 1.00 81.62 175 ARG A C 1
ATOM 1317 O O . ARG A 1 175 ? -20.984 -6.716 3.473 1.00 81.62 175 ARG A O 1
ATOM 1324 N N . LEU A 1 176 ? -19.388 -5.628 2.356 1.00 82.88 176 LEU A N 1
ATOM 1325 C CA . LEU A 1 176 ? -19.603 -4.373 3.065 1.00 82.88 176 LEU A CA 1
ATOM 1326 C C . LEU A 1 176 ? -20.896 -3.686 2.620 1.00 82.88 176 LEU A C 1
ATOM 1328 O O . LEU A 1 176 ? -21.660 -3.240 3.476 1.00 82.88 176 LEU A O 1
ATOM 1332 N N . ASP A 1 177 ? -21.177 -3.696 1.317 1.00 83.06 177 ASP A N 1
ATOM 1333 C CA . ASP A 1 177 ? -22.425 -3.177 0.749 1.00 83.06 177 ASP A CA 1
ATOM 1334 C C . ASP A 1 177 ? -23.648 -3.956 1.265 1.00 83.06 177 ASP A C 1
ATOM 1336 O O . ASP A 1 177 ? -24.620 -3.360 1.733 1.00 83.06 177 ASP A O 1
ATOM 1340 N N . GLU A 1 178 ? -23.563 -5.292 1.320 1.00 82.06 178 GLU A N 1
ATOM 1341 C CA . GLU A 1 178 ? -24.599 -6.154 1.913 1.00 82.06 178 GLU A CA 1
ATOM 1342 C C . GLU A 1 178 ? -24.890 -5.824 3.387 1.00 82.06 178 GLU A C 1
ATOM 1344 O O . GLU A 1 178 ? -26.026 -5.964 3.846 1.00 82.06 178 GLU A O 1
ATOM 1349 N N . ASN A 1 179 ? -23.880 -5.363 4.129 1.00 75.75 179 ASN A N 1
ATOM 1350 C CA . ASN A 1 179 ? -24.002 -4.981 5.536 1.00 75.75 179 ASN A CA 1
ATOM 1351 C C . ASN A 1 179 ? -24.355 -3.497 5.735 1.00 75.75 179 ASN A C 1
ATOM 1353 O O . ASN A 1 179 ? -24.306 -3.000 6.861 1.00 75.75 179 ASN A O 1
ATOM 1357 N N . GLY A 1 180 ? -24.753 -2.801 4.665 1.00 75.62 180 GLY A N 1
ATOM 1358 C CA . GLY A 1 180 ? -25.256 -1.430 4.720 1.00 75.62 180 GLY A CA 1
ATOM 1359 C C . GLY A 1 180 ? -24.173 -0.354 4.723 1.00 75.62 180 GLY A C 1
ATOM 1360 O O . GLY A 1 180 ? -24.485 0.799 5.023 1.00 75.62 180 GLY A O 1
ATOM 1361 N N . TYR A 1 181 ? -22.928 -0.702 4.385 1.00 77.00 181 TYR A N 1
ATOM 1362 C CA . TYR A 1 181 ? -21.851 0.267 4.225 1.00 77.00 181 TYR A CA 1
ATOM 1363 C C . TYR A 1 181 ? -21.705 0.666 2.754 1.00 77.00 181 TYR A C 1
ATOM 1365 O O . TYR A 1 181 ? -21.348 -0.174 1.926 1.00 77.00 181 TYR A O 1
ATOM 1373 N N . PRO A 1 182 ? -21.962 1.936 2.400 1.00 76.94 182 PRO A N 1
ATOM 1374 C CA . PRO A 1 182 ? -22.001 2.354 1.009 1.00 76.94 182 PRO A CA 1
ATOM 1375 C C . PRO A 1 182 ? -20.619 2.248 0.360 1.00 76.94 182 PRO A C 1
ATOM 1377 O O . PRO A 1 182 ? -19.625 2.792 0.850 1.00 76.94 182 PRO A O 1
ATOM 1380 N N . THR A 1 183 ? -20.567 1.614 -0.813 1.00 77.44 183 THR A N 1
ATOM 1381 C CA . THR A 1 183 ? -19.327 1.433 -1.586 1.00 77.44 183 THR A CA 1
ATOM 1382 C C . THR A 1 183 ? -18.587 2.747 -1.852 1.00 77.44 183 THR A C 1
ATOM 1384 O O . THR A 1 183 ? -17.360 2.767 -1.898 1.00 77.44 183 THR A O 1
ATOM 1387 N N . SER A 1 184 ? -19.320 3.859 -1.982 1.00 77.81 184 SER A N 1
ATOM 1388 C CA . SER A 1 184 ? -18.763 5.190 -2.244 1.00 77.81 184 SER A CA 1
ATOM 1389 C C . SER A 1 184 ? -17.859 5.729 -1.137 1.00 77.81 184 SER A C 1
ATOM 1391 O O . SER A 1 184 ? -17.028 6.583 -1.423 1.00 77.81 184 SER A O 1
ATOM 1393 N N . GLU A 1 185 ? -18.027 5.271 0.104 1.00 74.69 185 GLU A N 1
ATOM 1394 C CA . GLU A 1 185 ? -17.202 5.700 1.245 1.00 74.69 185 GLU A CA 1
ATOM 1395 C C . GLU A 1 185 ? -16.019 4.750 1.468 1.00 74.69 185 GLU A C 1
ATOM 1397 O O . GLU A 1 185 ? -14.927 5.174 1.835 1.00 74.69 185 GLU A O 1
ATOM 1402 N N . ILE A 1 186 ? -16.214 3.463 1.177 1.00 77.62 186 ILE A N 1
ATOM 1403 C CA . ILE A 1 186 ? -15.223 2.413 1.424 1.00 77.62 186 ILE A CA 1
ATOM 1404 C C . ILE A 1 186 ? -14.191 2.315 0.306 1.00 77.62 186 ILE A C 1
ATOM 1406 O O . ILE A 1 186 ? -13.001 2.153 0.572 1.00 77.62 186 ILE A O 1
ATOM 1410 N N . GLU A 1 187 ? -14.629 2.356 -0.953 1.00 81.38 187 GLU A N 1
ATOM 1411 C CA . GLU A 1 187 ? -13.737 2.141 -2.091 1.00 81.38 187 GLU A CA 1
ATOM 1412 C C . GLU A 1 187 ? -12.590 3.168 -2.149 1.00 81.38 187 GLU A C 1
ATOM 1414 O O . GLU A 1 187 ? -11.455 2.745 -2.387 1.00 81.38 187 GLU A O 1
ATOM 1419 N N . PRO A 1 188 ? -12.812 4.473 -1.881 1.00 83.25 188 PRO A N 1
ATOM 1420 C CA . PRO A 1 188 ? -11.726 5.444 -1.802 1.00 83.25 188 PRO A CA 1
ATOM 1421 C C . PRO A 1 188 ? -10.734 5.131 -0.683 1.00 83.25 188 PRO A C 1
ATOM 1423 O O . PRO A 1 188 ? -9.532 5.202 -0.925 1.00 83.25 188 PRO A O 1
ATOM 1426 N N . LEU A 1 189 ? -11.226 4.738 0.501 1.00 82.81 189 LEU A N 1
ATOM 1427 C CA . LEU A 1 189 ? -10.379 4.390 1.641 1.00 82.81 189 LEU A CA 1
ATOM 1428 C C . LEU A 1 189 ? -9.498 3.187 1.294 1.00 82.81 189 LEU A C 1
ATOM 1430 O O . LEU A 1 189 ? -8.282 3.298 1.334 1.00 82.81 189 LEU A O 1
ATOM 1434 N N . LEU A 1 190 ? -10.088 2.077 0.837 1.00 81.50 190 LEU A N 1
ATOM 1435 C CA . LEU A 1 190 ? -9.338 0.850 0.543 1.00 81.50 190 LEU A CA 1
ATOM 1436 C C . LEU A 1 190 ? -8.351 0.990 -0.627 1.00 81.50 190 LEU A C 1
ATOM 1438 O O . LEU A 1 190 ? -7.375 0.240 -0.699 1.00 81.50 190 LEU A O 1
ATOM 1442 N N . ARG A 1 191 ? -8.613 1.909 -1.565 1.00 82.75 191 ARG A N 1
ATOM 1443 C CA . ARG A 1 191 ? -7.701 2.237 -2.674 1.00 82.75 191 ARG A CA 1
ATOM 1444 C C . ARG A 1 191 ? -6.678 3.307 -2.312 1.00 82.75 191 ARG A C 1
ATOM 1446 O O . ARG A 1 191 ? -5.769 3.548 -3.108 1.00 82.75 191 ARG A O 1
ATOM 1453 N N . SER A 1 192 ? -6.829 3.961 -1.166 1.00 83.44 192 SER A N 1
ATOM 1454 C CA . SER A 1 192 ? -5.942 5.033 -0.756 1.00 83.44 192 SER A CA 1
ATOM 1455 C C . SER A 1 192 ? -4.526 4.506 -0.568 1.00 83.44 192 SER A C 1
ATOM 1457 O O . SER A 1 192 ? -4.286 3.487 0.080 1.00 83.44 192 SER A O 1
ATOM 1459 N N . THR A 1 193 ? -3.560 5.223 -1.136 1.00 80.94 193 THR A N 1
ATOM 1460 C CA . THR A 1 193 ? -2.133 4.929 -0.965 1.00 80.94 193 THR A CA 1
ATOM 1461 C C . THR A 1 193 ? -1.580 5.454 0.357 1.00 80.94 193 THR A C 1
ATOM 1463 O O . THR A 1 193 ? -0.429 5.185 0.684 1.00 80.94 193 THR A O 1
ATOM 1466 N N . THR A 1 194 ? -2.371 6.248 1.079 1.00 82.81 194 THR A N 1
ATOM 1467 C CA . THR A 1 194 ? -2.010 6.890 2.348 1.00 82.81 194 THR A CA 1
ATOM 1468 C C . THR A 1 194 ? -2.774 6.300 3.535 1.00 82.81 194 THR A C 1
ATOM 1470 O O . THR A 1 194 ? -2.591 6.750 4.669 1.00 82.81 194 THR A O 1
ATOM 1473 N N . GLN A 1 195 ? -3.566 5.245 3.308 1.00 86.62 195 GLN A N 1
ATOM 1474 C CA . GLN A 1 195 ? -4.123 4.453 4.395 1.00 86.62 195 GLN A CA 1
ATOM 1475 C C . GLN A 1 195 ? -3.007 3.704 5.134 1.00 86.62 195 GLN A C 1
ATOM 1477 O O . GLN A 1 195 ? -2.130 3.089 4.524 1.00 86.62 195 GLN A O 1
ATOM 1482 N N . GLU A 1 196 ? -3.074 3.710 6.456 1.00 85.62 196 GLU A N 1
ATOM 1483 C CA . GLU A 1 196 ? -2.363 2.751 7.288 1.00 85.62 196 GLU A CA 1
ATOM 1484 C C . GLU A 1 196 ? -3.352 1.701 7.786 1.00 85.62 196 GLU A C 1
ATOM 1486 O O . GLU A 1 196 ? -4.545 1.951 7.966 1.00 85.62 196 GLU A O 1
ATOM 1491 N N . THR A 1 197 ? -2.865 0.476 7.944 1.00 84.19 197 THR A N 1
ATOM 1492 C CA . THR A 1 197 ? -3.688 -0.664 8.333 1.00 84.19 197 THR A CA 1
ATOM 1493 C C . THR A 1 197 ? -3.012 -1.399 9.470 1.00 84.19 197 THR A C 1
ATOM 1495 O O . THR A 1 197 ? -1.843 -1.766 9.356 1.00 84.19 197 THR A O 1
ATOM 1498 N N . ILE A 1 198 ? -3.749 -1.658 10.547 1.00 85.06 198 ILE A N 1
ATOM 1499 C CA . ILE A 1 198 ? -3.285 -2.526 11.625 1.00 85.06 198 ILE A CA 1
ATOM 1500 C C . ILE A 1 198 ? -4.242 -3.697 11.759 1.00 85.06 198 ILE A C 1
ATOM 1502 O O . ILE A 1 198 ? -5.458 -3.528 11.836 1.00 85.06 198 ILE A O 1
ATOM 1506 N N . ALA A 1 199 ? -3.669 -4.894 11.783 1.00 83.94 199 ALA A N 1
ATOM 1507 C CA . ALA A 1 199 ? -4.389 -6.128 12.025 1.00 83.94 199 ALA A CA 1
ATOM 1508 C C . ALA A 1 199 ? -4.149 -6.617 13.457 1.00 83.94 199 ALA A C 1
ATOM 1510 O O . ALA A 1 199 ? -3.021 -6.614 13.955 1.00 83.94 199 ALA A O 1
ATOM 1511 N N . PHE A 1 200 ? -5.212 -7.100 14.087 1.00 83.19 200 PHE A N 1
ATOM 1512 C CA . PHE A 1 200 ? -5.214 -7.751 15.388 1.00 83.19 200 PHE A CA 1
ATOM 1513 C C . PHE A 1 200 ? -5.824 -9.139 15.242 1.00 83.19 200 PHE A C 1
ATOM 1515 O O . PHE A 1 200 ? -6.772 -9.343 14.483 1.00 83.19 200 PHE A O 1
ATOM 1522 N N . SER A 1 201 ? -5.306 -10.095 16.001 1.00 78.69 201 SER A N 1
ATOM 1523 C CA . SER A 1 201 ? -5.892 -11.427 16.116 1.00 78.69 201 SER A CA 1
ATOM 1524 C C . SER A 1 201 ? -6.204 -11.699 17.578 1.00 78.69 201 SER A C 1
ATOM 1526 O O . SER A 1 201 ? -5.318 -11.548 18.423 1.00 78.69 201 SER A O 1
ATOM 1528 N N . GLY A 1 202 ? -7.428 -12.127 17.875 1.00 69.25 202 GLY A N 1
ATOM 1529 C CA . GLY A 1 202 ? -7.772 -12.598 19.208 1.00 69.25 202 GLY A CA 1
ATOM 1530 C C . GLY A 1 202 ? -7.015 -13.879 19.584 1.00 69.25 202 GLY A C 1
ATOM 1531 O O . GLY A 1 202 ? -6.511 -14.601 18.714 1.00 69.25 202 GLY A O 1
ATOM 1532 N N . PRO A 1 203 ? -6.927 -14.199 20.886 1.00 66.62 203 PRO A N 1
ATOM 1533 C CA . PRO A 1 203 ? -6.345 -15.454 21.348 1.00 66.62 203 PRO A CA 1
ATOM 1534 C C . PRO A 1 203 ? -7.076 -16.652 20.718 1.00 66.62 203 PRO A C 1
ATOM 1536 O O . PRO A 1 203 ? -8.297 -16.647 20.613 1.00 66.62 203 PRO A O 1
ATOM 1539 N N . ALA A 1 204 ? -6.306 -17.653 20.271 1.00 53.69 204 ALA A N 1
ATOM 1540 C CA . ALA A 1 204 ? -6.721 -18.944 19.695 1.00 53.69 204 ALA A CA 1
ATOM 1541 C C . ALA A 1 204 ? -8.224 -19.085 19.335 1.00 53.69 204 ALA A C 1
ATOM 1543 O O . ALA A 1 204 ? -8.983 -19.735 20.054 1.00 53.69 204 ALA A O 1
ATOM 1544 N N . GLY A 1 205 ? -8.635 -18.507 18.197 1.00 56.84 205 GLY A N 1
ATOM 1545 C CA . GLY A 1 205 ? -10.012 -18.583 17.675 1.00 56.84 205 GLY A CA 1
ATOM 1546 C C . GLY A 1 205 ? -10.913 -17.387 18.015 1.00 56.84 205 GLY A C 1
ATOM 1547 O O . GLY A 1 205 ? -12.106 -17.431 17.735 1.00 56.84 205 GLY A O 1
ATOM 1548 N N . GLY A 1 206 ? -10.360 -16.328 18.612 1.00 64.06 206 GLY A N 1
ATOM 1549 C CA . GLY A 1 206 ? -11.071 -15.117 19.038 1.00 64.06 206 GLY A CA 1
ATOM 1550 C C . GLY A 1 206 ? -11.389 -14.089 17.946 1.00 64.06 206 GLY A C 1
ATOM 1551 O O . GLY A 1 206 ? -11.534 -12.919 18.275 1.00 64.06 206 GLY A O 1
ATOM 1552 N N . GLY A 1 207 ? -11.488 -14.492 16.678 1.00 76.31 207 GLY A N 1
ATOM 1553 C CA . GLY A 1 207 ? -11.689 -13.576 15.551 1.00 76.31 207 GLY A CA 1
ATOM 1554 C C . GLY A 1 207 ? -10.459 -12.730 15.199 1.00 76.31 207 GLY A C 1
ATOM 1555 O O . GLY A 1 207 ? -9.395 -12.825 15.819 1.00 76.31 207 GLY A O 1
ATOM 1556 N N . ALA A 1 208 ? -10.602 -11.912 14.161 1.00 82.12 208 ALA A N 1
ATOM 1557 C CA . ALA A 1 208 ? -9.606 -10.953 13.702 1.00 82.12 208 ALA A CA 1
ATOM 1558 C C . ALA A 1 208 ? -10.237 -9.568 13.562 1.00 82.12 208 ALA A C 1
ATOM 1560 O O . ALA A 1 208 ? -11.413 -9.434 13.237 1.00 82.12 208 ALA A O 1
ATOM 1561 N N . CYS A 1 209 ? -9.443 -8.533 13.788 1.00 84.12 209 CYS A N 1
ATOM 1562 C CA . CYS A 1 209 ? -9.857 -7.148 13.652 1.00 84.12 209 CYS A CA 1
ATOM 1563 C C . CYS A 1 209 ? -8.846 -6.420 12.767 1.00 84.12 209 CYS A C 1
ATOM 1565 O O . CYS A 1 209 ? -7.645 -6.636 12.884 1.00 84.12 209 CYS A O 1
ATOM 1567 N N . LEU A 1 210 ? -9.325 -5.584 11.859 1.00 87.06 210 LEU A N 1
ATOM 1568 C CA . LEU A 1 210 ? -8.522 -4.782 10.954 1.00 87.06 210 LEU A CA 1
ATOM 1569 C C . LEU A 1 210 ? -8.969 -3.336 11.098 1.00 87.06 210 LEU A C 1
ATOM 1571 O O . LEU A 1 210 ? -10.131 -3.033 10.862 1.00 87.06 210 LEU A O 1
ATOM 1575 N N . VAL A 1 211 ? -8.065 -2.443 11.468 1.00 88.06 211 VAL A N 1
ATOM 1576 C CA . VAL A 1 211 ? -8.329 -1.005 11.505 1.00 88.06 211 VAL A CA 1
ATOM 1577 C C . VAL A 1 211 ? -7.572 -0.367 10.354 1.00 88.06 211 VAL A C 1
ATOM 1579 O O . VAL A 1 211 ? -6.354 -0.493 10.271 1.00 88.06 211 VAL A O 1
ATOM 1582 N N . ILE A 1 212 ? -8.307 0.284 9.461 1.00 88.88 212 ILE A N 1
ATOM 1583 C CA . ILE A 1 212 ? -7.804 0.990 8.286 1.00 88.88 212 ILE A CA 1
ATOM 1584 C C . ILE A 1 212 ? -8.077 2.469 8.512 1.00 88.88 212 ILE A C 1
ATOM 1586 O O . ILE A 1 212 ? -9.230 2.840 8.701 1.00 88.88 212 ILE A O 1
ATOM 1590 N N . VAL A 1 213 ? -7.055 3.316 8.505 1.00 88.62 213 VAL A N 1
ATOM 1591 C CA . VAL A 1 213 ? -7.211 4.757 8.739 1.00 88.62 213 VAL A CA 1
ATOM 1592 C C . VAL A 1 213 ? -6.438 5.535 7.695 1.00 88.62 213 VAL A C 1
ATOM 1594 O O . VAL A 1 213 ? -5.290 5.225 7.391 1.00 88.62 213 VAL A O 1
ATOM 1597 N N . GLU A 1 214 ? -7.066 6.575 7.168 1.00 88.25 214 GLU A N 1
ATOM 1598 C CA . GLU A 1 214 ? -6.423 7.530 6.286 1.00 88.25 214 GLU A CA 1
ATOM 1599 C C . GLU A 1 214 ? -5.456 8.408 7.087 1.00 88.25 214 GLU A C 1
ATOM 1601 O O . GLU A 1 214 ? -5.868 9.124 8.000 1.00 88.25 214 GLU A O 1
ATOM 1606 N N . THR A 1 215 ? -4.162 8.380 6.765 1.00 83.62 215 THR A N 1
ATOM 1607 C CA . THR A 1 215 ? -3.172 9.183 7.509 1.00 83.62 215 THR A CA 1
ATOM 1608 C C . THR A 1 215 ? -2.924 10.547 6.883 1.00 83.62 215 THR A C 1
ATOM 1610 O O . THR A 1 215 ? -2.547 11.486 7.586 1.00 83.62 215 THR A O 1
ATOM 1613 N N . ALA A 1 216 ? -3.190 10.714 5.586 1.00 76.88 216 ALA A N 1
ATOM 1614 C CA . ALA A 1 216 ? -2.932 11.960 4.878 1.00 76.88 216 ALA A CA 1
ATOM 1615 C C . ALA A 1 216 ? -4.046 12.302 3.884 1.00 76.88 216 ALA A C 1
ATOM 1617 O O . ALA A 1 216 ? -4.670 11.439 3.288 1.00 76.88 216 ALA A O 1
ATOM 1618 N N . GLY A 1 217 ? -4.269 13.595 3.653 1.00 75.25 217 GLY A N 1
ATOM 1619 C CA . GLY A 1 217 ? -5.298 14.069 2.725 1.00 75.25 217 GLY A CA 1
ATOM 1620 C C . GLY A 1 217 ? -6.477 14.725 3.434 1.00 75.25 217 GLY A C 1
ATOM 1621 O O . GLY A 1 217 ? -6.369 15.150 4.582 1.00 75.25 217 GLY A O 1
ATOM 1622 N N . ARG A 1 218 ? -7.587 14.881 2.705 1.00 72.62 218 ARG A N 1
ATOM 1623 C CA . ARG A 1 218 ? -8.773 15.619 3.170 1.00 72.62 218 ARG A CA 1
ATOM 1624 C C . ARG A 1 218 ? -9.460 14.941 4.355 1.00 72.62 218 ARG A C 1
ATOM 1626 O O . ARG A 1 218 ? -9.970 15.643 5.220 1.00 72.62 218 ARG A O 1
ATOM 1633 N N . ASP A 1 219 ? -9.411 13.616 4.376 1.00 76.00 219 ASP A N 1
ATOM 1634 C CA . ASP A 1 219 ? -10.105 12.766 5.339 1.00 76.00 219 ASP A CA 1
ATOM 1635 C C . ASP A 1 219 ? -9.110 12.119 6.322 1.00 76.00 219 ASP A C 1
ATOM 1637 O O . ASP A 1 219 ? -9.359 11.039 6.851 1.00 76.00 219 ASP A O 1
ATOM 1641 N N . SER A 1 220 ? -7.964 12.773 6.566 1.00 81.38 220 SER A N 1
ATOM 1642 C CA . SER A 1 220 ? -6.965 12.313 7.539 1.00 81.38 220 SER A CA 1
ATOM 1643 C C . SER A 1 220 ? -7.596 12.126 8.924 1.00 81.38 220 SER A C 1
ATOM 1645 O O . SER A 1 220 ? -8.296 13.007 9.424 1.00 81.38 220 SER A O 1
ATOM 1647 N N . GLY A 1 221 ? -7.350 10.970 9.537 1.00 80.44 221 GLY A N 1
ATOM 1648 C CA . GLY A 1 221 ? -7.938 10.556 10.809 1.00 80.44 221 GLY A CA 1
ATOM 1649 C C . GLY A 1 221 ? -9.247 9.779 10.673 1.00 80.44 221 GLY A C 1
ATOM 1650 O O . GLY A 1 221 ? -9.643 9.108 11.621 1.00 80.44 221 GLY A O 1
ATOM 1651 N N . THR A 1 222 ? -9.882 9.784 9.503 1.00 86.81 222 THR A N 1
ATOM 1652 C CA . THR A 1 222 ? -11.070 8.963 9.245 1.00 86.81 222 THR A CA 1
ATOM 1653 C C . THR A 1 222 ? -10.671 7.588 8.728 1.00 86.81 222 THR A C 1
ATOM 1655 O O . THR A 1 222 ? -9.690 7.426 8.004 1.00 86.81 222 THR A O 1
ATOM 1658 N N . GLY A 1 223 ? -11.433 6.571 9.101 1.00 87.44 223 GLY A N 1
ATOM 1659 C CA . GLY A 1 223 ? -11.120 5.196 8.765 1.00 87.44 223 GLY A CA 1
ATOM 1660 C C . GLY A 1 223 ? -12.289 4.246 8.947 1.00 87.44 223 GLY A C 1
ATOM 1661 O O . GLY A 1 223 ? -13.437 4.642 9.144 1.00 87.44 223 GLY A O 1
ATOM 1662 N N . MET A 1 224 ? -11.975 2.960 8.904 1.00 88.44 224 MET A N 1
ATOM 1663 C CA . MET A 1 224 ? -12.911 1.869 9.093 1.00 88.44 224 MET A CA 1
ATOM 1664 C C . MET A 1 224 ? -12.266 0.766 9.928 1.00 88.44 224 MET A C 1
ATOM 1666 O O . MET 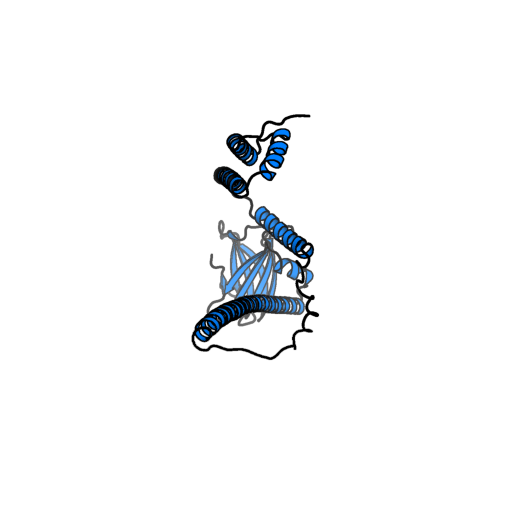A 1 224 ? -11.114 0.396 9.713 1.00 88.44 224 MET A O 1
ATOM 1670 N N . VAL A 1 225 ? -13.032 0.206 10.856 1.00 88.06 225 VAL A N 1
ATOM 1671 C CA . VAL A 1 225 ? -12.712 -1.065 11.502 1.00 88.06 225 VAL A CA 1
ATOM 1672 C C . VAL A 1 225 ? -13.495 -2.184 10.827 1.00 88.06 225 VAL A C 1
ATOM 1674 O O . VAL A 1 225 ? -14.679 -2.023 10.544 1.00 88.06 225 VAL A O 1
ATOM 1677 N N . LEU A 1 226 ? -12.841 -3.315 10.581 1.00 87.56 226 LEU A N 1
ATOM 1678 C CA . LEU A 1 226 ? -13.427 -4.558 10.099 1.00 87.56 226 LEU A CA 1
ATOM 1679 C C . LEU A 1 226 ? -13.166 -5.656 11.121 1.00 87.56 226 LEU A C 1
ATOM 1681 O O . LEU A 1 226 ? -12.039 -5.861 11.555 1.00 87.56 226 LEU A O 1
ATOM 1685 N N . LEU A 1 227 ? -14.204 -6.387 11.481 1.00 85.69 227 LEU A N 1
ATOM 1686 C CA . LEU A 1 227 ? -14.173 -7.481 12.436 1.00 85.69 227 LEU A CA 1
ATOM 1687 C C . LEU A 1 227 ? -14.580 -8.749 11.700 1.00 85.69 227 LEU A C 1
ATOM 1689 O O . LEU A 1 227 ? -15.582 -8.767 10.986 1.00 85.69 227 LEU A O 1
ATOM 1693 N N . PHE A 1 228 ? -13.795 -9.803 11.870 1.00 83.81 228 PHE A N 1
ATOM 1694 C CA . PHE A 1 228 ? -13.934 -11.068 11.167 1.00 83.81 228 PHE A CA 1
ATOM 1695 C C . PHE A 1 228 ? -13.959 -12.225 12.154 1.00 83.81 228 PHE A C 1
ATOM 1697 O O . PHE A 1 228 ? -13.177 -12.263 13.099 1.00 83.81 228 PHE A O 1
ATOM 1704 N N . ASP A 1 229 ? -14.805 -13.208 11.868 1.00 79.38 229 ASP A N 1
ATOM 1705 C CA . ASP A 1 229 ? -14.831 -14.513 12.527 1.00 79.38 229 ASP A CA 1
ATOM 1706 C C . ASP A 1 229 ? -14.945 -14.426 14.059 1.00 79.38 229 ASP A C 1
ATOM 1708 O O . ASP A 1 229 ? -14.328 -15.193 14.800 1.00 79.38 229 ASP A O 1
ATOM 1712 N N . MET A 1 230 ? -15.736 -13.464 14.555 1.00 79.12 230 MET A N 1
ATOM 1713 C CA . MET A 1 230 ? -16.005 -13.369 15.988 1.00 79.12 230 MET A CA 1
ATOM 1714 C C . MET A 1 230 ? -16.787 -14.614 16.436 1.00 79.12 230 MET A C 1
ATOM 1716 O O . MET A 1 230 ? -17.845 -14.919 15.871 1.00 79.12 230 MET A O 1
ATOM 1720 N N . PRO A 1 231 ? -16.315 -15.341 17.465 1.00 67.19 231 PRO A N 1
ATOM 1721 C CA . PRO A 1 231 ? -16.842 -16.660 17.810 1.00 67.19 231 PRO A CA 1
ATOM 1722 C C . PRO A 1 231 ? -18.285 -16.627 18.337 1.00 67.19 231 PRO A C 1
ATOM 1724 O O . PRO A 1 231 ? -18.966 -17.657 18.315 1.00 67.19 231 PRO A O 1
ATOM 1727 N N . ARG A 1 232 ? -18.761 -15.473 18.835 1.00 72.44 232 ARG A N 1
ATOM 1728 C CA . ARG A 1 232 ? -20.133 -15.240 19.318 1.00 72.44 232 ARG A CA 1
ATOM 1729 C C . ARG A 1 232 ? -20.537 -13.783 19.116 1.00 72.44 232 ARG A C 1
ATOM 1731 O O . ARG A 1 232 ? -19.673 -12.914 19.102 1.00 72.44 232 ARG A O 1
ATOM 1738 N N . ALA A 1 233 ? -21.847 -13.541 19.027 1.00 71.94 233 ALA A N 1
ATOM 1739 C CA . ALA A 1 233 ? -22.388 -12.193 19.140 1.00 71.94 233 ALA A CA 1
ATOM 1740 C C . ALA A 1 233 ? -22.011 -11.619 20.513 1.00 71.94 233 ALA A C 1
ATOM 1742 O O . ALA A 1 233 ? -22.391 -12.197 21.535 1.00 71.94 233 ALA A O 1
ATOM 1743 N N . GLN A 1 234 ? -21.215 -10.555 20.523 1.00 78.94 234 GLN A N 1
ATOM 1744 C CA . GLN A 1 234 ? -20.730 -9.900 21.736 1.00 78.94 234 GLN A CA 1
ATOM 1745 C C . GLN A 1 234 ? -20.820 -8.386 21.570 1.00 78.94 234 GLN A C 1
ATOM 1747 O O . GLN A 1 234 ? -20.640 -7.851 20.472 1.00 78.94 234 GLN A O 1
ATOM 1752 N N . SER A 1 235 ? -21.114 -7.714 22.674 1.00 85.81 235 SER A N 1
ATOM 1753 C CA . SER A 1 235 ? -21.064 -6.263 22.791 1.00 85.81 235 SER A CA 1
ATOM 1754 C C . SER A 1 235 ? -19.600 -5.863 22.909 1.00 85.81 235 SER A C 1
ATOM 1756 O O . SER A 1 235 ? -18.966 -6.183 23.912 1.00 85.81 235 SER A O 1
ATOM 1758 N N . ILE A 1 236 ? -19.043 -5.194 21.901 1.00 88.00 236 ILE A N 1
ATOM 1759 C CA . ILE A 1 236 ? -17.630 -4.803 21.913 1.00 88.00 236 ILE A CA 1
ATOM 1760 C C . ILE A 1 236 ? -17.459 -3.303 21.718 1.00 88.00 236 ILE A C 1
ATOM 1762 O O . ILE A 1 236 ? -18.246 -2.636 21.038 1.00 88.00 236 ILE A O 1
ATOM 1766 N N . GLU A 1 237 ? -16.382 -2.785 22.285 1.00 91.06 237 GLU A N 1
ATOM 1767 C CA . GLU A 1 237 ? -15.920 -1.427 22.067 1.00 91.06 237 GLU A CA 1
ATOM 1768 C C . GLU A 1 237 ? -14.478 -1.423 21.567 1.00 91.06 237 GLU A C 1
ATOM 1770 O O . GLU A 1 237 ? -13.612 -2.123 22.089 1.00 91.06 237 GLU A O 1
ATOM 1775 N N . LEU A 1 238 ? -14.228 -0.640 20.520 1.00 89.12 238 LEU A N 1
ATOM 1776 C CA . LEU A 1 238 ? -12.884 -0.342 20.047 1.00 89.12 238 LEU A CA 1
ATOM 1777 C C . LEU A 1 238 ? -12.442 0.965 20.689 1.00 89.12 238 LEU A C 1
ATOM 1779 O O . LEU A 1 238 ? -13.105 1.994 20.532 1.00 89.12 238 LEU A O 1
ATOM 1783 N N . VAL A 1 239 ? -11.305 0.929 21.367 1.00 90.44 239 VAL A N 1
ATOM 1784 C CA . VAL A 1 239 ? -10.732 2.069 22.071 1.00 90.44 239 VAL A CA 1
ATOM 1785 C C . VAL A 1 239 ? -9.361 2.379 21.485 1.00 90.44 239 VAL A C 1
ATOM 1787 O O . VAL A 1 239 ? -8.523 1.491 21.336 1.00 90.44 239 VAL A O 1
ATOM 1790 N N . ALA A 1 240 ? -9.144 3.646 21.148 1.00 89.00 240 ALA A N 1
ATOM 1791 C CA . ALA A 1 240 ? -7.830 4.214 20.891 1.00 89.00 240 ALA A CA 1
ATOM 1792 C C . ALA A 1 240 ? -7.274 4.792 22.193 1.00 89.00 240 ALA A C 1
ATOM 1794 O O . ALA A 1 240 ? -7.935 5.597 22.848 1.00 89.00 240 ALA A O 1
ATOM 1795 N N . ILE A 1 241 ? -6.064 4.387 22.551 1.00 88.06 241 ILE A N 1
ATOM 1796 C CA . ILE A 1 241 ? -5.352 4.806 23.754 1.00 88.06 241 ILE A CA 1
ATOM 1797 C C . ILE A 1 241 ? -4.093 5.529 23.302 1.00 88.06 241 ILE A C 1
ATOM 1799 O O . ILE A 1 241 ? -3.302 4.963 22.544 1.00 88.06 241 ILE A O 1
ATOM 1803 N N . ASP A 1 242 ? -3.916 6.766 23.752 1.00 85.12 242 ASP A N 1
ATOM 1804 C CA . ASP A 1 242 ? -2.691 7.510 23.480 1.00 85.12 242 ASP A CA 1
ATOM 1805 C C . ASP A 1 242 ? -1.500 6.856 24.200 1.00 85.12 242 ASP A C 1
ATOM 1807 O O . ASP A 1 242 ? -1.584 6.423 25.354 1.00 85.12 242 ASP A O 1
ATOM 1811 N N . ARG A 1 243 ? -0.379 6.731 23.496 1.00 80.06 243 ARG A N 1
ATOM 1812 C CA . ARG A 1 243 ? 0.846 6.133 24.012 1.00 80.06 243 ARG A CA 1
ATOM 1813 C C . ARG A 1 243 ? 1.544 7.044 25.014 1.00 80.06 243 ARG A C 1
ATOM 1815 O O . ARG A 1 243 ? 2.169 6.527 25.943 1.00 80.06 243 ARG A O 1
ATOM 1822 N N . GLU A 1 244 ? 1.488 8.358 24.814 1.00 81.31 244 GLU A N 1
ATOM 1823 C CA . GLU A 1 244 ? 2.115 9.318 25.724 1.00 81.31 244 GLU A CA 1
ATOM 1824 C C . GLU A 1 244 ? 1.274 9.516 26.986 1.00 81.31 244 GLU A C 1
ATOM 1826 O O . GLU A 1 244 ? 1.826 9.633 28.085 1.00 81.31 244 GLU A O 1
ATOM 1831 N N . ASP A 1 245 ? -0.052 9.468 26.842 1.00 81.62 245 ASP A N 1
ATOM 1832 C CA . ASP A 1 245 ? -0.998 9.549 27.949 1.00 81.62 245 ASP A CA 1
ATOM 1833 C C . ASP A 1 245 ? -2.016 8.392 27.920 1.00 81.62 245 ASP A C 1
ATOM 1835 O O . ASP A 1 245 ? -3.111 8.528 27.366 1.00 81.62 245 ASP A O 1
ATOM 1839 N N . PRO A 1 246 ? -1.726 7.259 28.590 1.00 79.38 246 PRO A N 1
ATOM 1840 C CA . PRO A 1 246 ? -2.631 6.111 28.621 1.00 79.38 246 PRO A CA 1
ATOM 1841 C C . PRO A 1 246 ? -3.951 6.394 29.351 1.00 79.38 246 PRO A C 1
ATOM 1843 O O . PRO A 1 246 ? -4.834 5.540 29.362 1.00 79.38 246 PRO A O 1
ATOM 1846 N N . THR A 1 247 ? -4.105 7.563 29.986 1.00 79.19 247 THR A N 1
ATOM 1847 C CA . THR A 1 247 ? -5.387 7.986 30.564 1.00 79.19 247 THR A CA 1
ATOM 1848 C C . THR A 1 247 ? -6.321 8.612 29.527 1.00 79.19 247 THR A C 1
ATOM 1850 O O . THR A 1 247 ? -7.525 8.723 29.771 1.00 79.19 247 THR A O 1
ATOM 1853 N N . GLN A 1 248 ? -5.797 8.974 28.351 1.00 81.69 248 GLN A N 1
ATOM 1854 C CA . GLN A 1 248 ? -6.556 9.545 27.250 1.00 81.69 248 GLN A CA 1
ATOM 1855 C C . GLN A 1 248 ? -7.095 8.442 26.327 1.00 81.69 248 GLN A C 1
ATOM 1857 O O . GLN A 1 248 ? -6.598 8.191 25.229 1.00 81.69 248 GLN A O 1
ATOM 1862 N N . GLU A 1 249 ? -8.158 7.784 26.783 1.00 87.12 249 GLU A N 1
ATOM 1863 C CA . GLU A 1 249 ? -8.889 6.791 25.998 1.00 87.12 249 GLU A CA 1
ATOM 1864 C C . GLU A 1 249 ? -9.968 7.458 25.130 1.00 87.12 249 GLU A C 1
ATOM 1866 O O . GLU A 1 249 ? -10.681 8.369 25.557 1.00 87.12 249 GLU A O 1
ATOM 1871 N N . THR A 1 250 ? -10.108 7.020 23.882 1.00 85.44 250 THR A N 1
ATOM 1872 C CA . THR A 1 250 ? -11.166 7.461 22.966 1.00 85.44 250 THR A CA 1
ATOM 1873 C C . THR A 1 250 ? -11.871 6.249 22.383 1.00 85.44 250 THR A C 1
ATOM 1875 O O . THR A 1 250 ? -11.272 5.459 21.659 1.00 85.44 250 THR A O 1
ATOM 1878 N N . THR A 1 251 ? -13.160 6.102 22.684 1.00 87.75 251 THR A N 1
ATOM 1879 C CA . THR A 1 251 ? -13.993 5.056 22.087 1.00 87.75 251 THR A CA 1
ATOM 1880 C C . THR A 1 251 ? -14.274 5.404 20.629 1.00 87.75 251 THR A C 1
ATOM 1882 O O . THR A 1 251 ? -14.946 6.391 20.341 1.00 87.75 251 THR A O 1
ATOM 1885 N N . LEU A 1 252 ? -13.755 4.587 19.718 1.00 86.56 252 LEU A N 1
ATOM 1886 C CA . LEU A 1 252 ? -13.907 4.751 18.273 1.00 86.56 252 LEU A CA 1
ATOM 1887 C C . LEU A 1 252 ? -15.143 4.036 17.738 1.00 86.56 252 LEU A C 1
ATOM 1889 O O . LEU A 1 252 ? -15.779 4.498 16.797 1.00 86.56 252 LEU A O 1
ATOM 1893 N N . PHE A 1 253 ? -15.476 2.896 18.336 1.00 87.88 253 PHE A N 1
ATOM 1894 C CA . PHE A 1 253 ? -16.633 2.099 17.963 1.00 87.88 253 PHE A CA 1
ATOM 1895 C C . PHE A 1 253 ? -17.230 1.444 19.201 1.00 87.88 253 PHE A C 1
ATOM 1897 O O . PHE A 1 253 ? -16.506 1.056 20.117 1.00 87.88 253 PHE A O 1
ATOM 1904 N N . ARG A 1 254 ? -18.555 1.307 19.215 1.00 89.06 254 ARG A N 1
ATOM 1905 C CA . ARG A 1 254 ? -19.299 0.598 20.250 1.00 89.06 254 ARG A CA 1
ATOM 1906 C C . ARG A 1 254 ? -20.528 -0.045 19.625 1.00 89.06 254 ARG A C 1
ATOM 1908 O O . ARG A 1 254 ? -21.351 0.664 19.049 1.00 89.06 254 ARG A O 1
ATOM 1915 N N . GLY A 1 255 ? -20.682 -1.355 19.767 1.00 85.00 255 GLY A N 1
ATOM 1916 C CA . GLY A 1 255 ? -21.853 -2.041 19.229 1.00 85.00 255 GLY A CA 1
ATOM 1917 C C . GLY A 1 255 ? -21.857 -3.543 19.468 1.00 85.00 255 GLY A C 1
ATOM 1918 O O . GLY A 1 255 ? -20.889 -4.116 19.961 1.00 85.00 255 GLY A O 1
ATOM 1919 N N . GLU A 1 256 ? -22.970 -4.174 19.104 1.00 83.69 256 GLU A N 1
ATOM 1920 C CA . GLU A 1 256 ? -23.070 -5.630 19.045 1.00 83.69 256 GLU A CA 1
ATOM 1921 C C . GLU A 1 256 ? -22.515 -6.133 17.718 1.00 83.69 256 GLU A C 1
ATOM 1923 O O . GLU A 1 256 ? -22.857 -5.629 16.646 1.00 83.69 256 GLU A O 1
ATOM 1928 N N . VAL A 1 257 ? -21.654 -7.139 17.795 1.00 80.81 257 VAL A N 1
ATOM 1929 C CA . VAL A 1 257 ? -20.872 -7.608 16.654 1.00 80.81 257 VAL A CA 1
ATOM 1930 C C . VAL A 1 257 ? -21.022 -9.106 16.545 1.00 80.81 257 VAL A C 1
ATOM 1932 O O . VAL A 1 257 ? -20.879 -9.818 17.534 1.00 80.81 257 VAL A O 1
ATOM 1935 N N . SER A 1 258 ? -21.334 -9.581 15.342 1.00 76.56 258 SER A N 1
ATOM 1936 C CA . SER A 1 258 ? -21.463 -11.005 15.031 1.00 76.56 258 SER A CA 1
ATOM 1937 C C . SER A 1 258 ? -20.274 -11.480 14.181 1.00 76.56 258 SER A C 1
ATOM 1939 O O . SER A 1 258 ? -19.180 -10.941 14.308 1.00 76.56 258 SER A O 1
ATOM 1941 N N . GLN A 1 259 ? -20.452 -12.483 13.317 1.00 76.94 259 GLN A N 1
ATOM 1942 C CA . GLN A 1 259 ? -19.364 -13.095 12.536 1.00 76.94 259 GLN A CA 1
ATOM 1943 C C . GLN A 1 259 ? -18.588 -12.110 11.655 1.00 76.94 259 GLN A C 1
ATOM 1945 O O . GLN A 1 259 ? -17.408 -12.326 11.385 1.00 76.94 259 GLN A O 1
ATOM 1950 N N . PHE A 1 260 ? -19.246 -11.055 11.186 1.00 80.25 260 PHE A N 1
ATOM 1951 C CA . PHE A 1 260 ? -18.612 -9.968 10.464 1.00 80.25 260 PHE A CA 1
ATOM 1952 C C . PHE A 1 260 ? -19.259 -8.656 10.882 1.00 80.25 260 PHE A C 1
ATOM 1954 O O . PHE A 1 260 ? -20.482 -8.578 11.013 1.00 80.25 260 PHE A O 1
ATOM 1961 N N . ALA A 1 261 ? -18.443 -7.630 11.071 1.00 82.44 261 ALA A N 1
ATOM 1962 C CA . ALA A 1 261 ? -18.932 -6.269 11.141 1.00 82.44 261 ALA A CA 1
ATOM 1963 C C . ALA A 1 261 ? -17.900 -5.322 10.563 1.00 82.44 261 ALA A C 1
ATOM 1965 O O . ALA A 1 261 ? -16.698 -5.565 10.632 1.00 82.44 261 ALA A O 1
ATOM 1966 N N . ALA A 1 262 ? -18.391 -4.209 10.060 1.00 83.88 262 ALA A N 1
ATOM 1967 C CA . ALA A 1 262 ? -17.581 -3.042 9.807 1.00 83.88 262 ALA A CA 1
ATOM 1968 C C . ALA A 1 262 ? -18.121 -1.887 10.638 1.00 83.88 262 ALA A C 1
ATOM 1970 O O . ALA A 1 262 ? -19.247 -1.980 11.128 1.00 83.88 262 ALA A O 1
ATOM 1971 N N . ALA A 1 263 ? -17.337 -0.831 10.808 1.00 85.12 263 ALA A N 1
ATOM 1972 C CA . ALA A 1 263 ? -17.814 0.466 11.268 1.00 85.12 263 ALA A CA 1
ATOM 1973 C C . ALA A 1 263 ? -16.832 1.565 10.871 1.00 85.12 263 ALA A C 1
ATOM 1975 O O . ALA A 1 263 ? -15.621 1.347 10.875 1.00 85.12 263 ALA A O 1
ATOM 1976 N N . SER A 1 264 ? -17.344 2.755 10.565 1.00 84.44 264 SER A N 1
ATOM 1977 C CA . SER A 1 264 ? -16.513 3.947 10.402 1.00 84.44 264 SER A CA 1
ATOM 1978 C C . SER A 1 264 ? -15.900 4.345 11.744 1.00 84.44 264 SER A C 1
ATOM 1980 O O . SER A 1 264 ? -16.599 4.356 12.759 1.00 84.44 264 SER A O 1
ATOM 1982 N N . VAL A 1 265 ? -14.626 4.717 11.741 1.00 87.38 265 VAL A N 1
ATOM 1983 C CA . VAL A 1 265 ? -13.904 5.210 12.918 1.00 87.38 265 VAL A CA 1
ATOM 1984 C C . VAL A 1 265 ? -13.260 6.554 12.609 1.00 87.38 265 VAL A C 1
ATOM 1986 O O . VAL A 1 265 ? -12.875 6.815 11.473 1.00 87.38 265 VAL A O 1
ATOM 1989 N N . ASP A 1 266 ? -13.131 7.403 13.623 1.00 85.94 266 ASP A N 1
ATOM 1990 C CA . ASP A 1 266 ? -12.435 8.686 13.523 1.00 85.94 266 ASP A CA 1
ATOM 1991 C C . ASP A 1 266 ? -11.445 8.810 14.685 1.00 85.94 266 ASP A C 1
ATOM 1993 O O . ASP A 1 266 ? -11.839 8.893 15.850 1.00 85.94 266 ASP A O 1
ATOM 1997 N N . VAL A 1 267 ? -10.149 8.784 14.373 1.00 83.38 267 VAL A N 1
ATOM 1998 C CA . VAL A 1 267 ? -9.064 8.924 15.357 1.00 83.38 267 VAL A CA 1
ATOM 1999 C C . VAL A 1 267 ? -8.719 10.389 15.657 1.00 83.38 267 VAL A C 1
ATOM 2001 O O . VAL A 1 267 ? -7.867 10.668 16.506 1.00 83.38 267 VAL A O 1
ATOM 2004 N N . GLY A 1 268 ? -9.403 11.345 15.019 1.00 75.56 268 GLY A N 1
ATOM 2005 C CA . GLY A 1 268 ? -9.296 12.774 15.307 1.00 75.56 268 GLY A CA 1
ATOM 2006 C C . GLY A 1 268 ? -7.972 13.394 14.865 1.00 75.56 268 GLY A C 1
ATOM 2007 O O . GLY A 1 268 ? -7.444 14.260 15.560 1.00 75.56 268 GLY A O 1
ATOM 2008 N N . GLY A 1 269 ? -7.403 12.918 13.752 1.00 68.25 269 GLY A N 1
ATOM 2009 C CA . GLY A 1 269 ? -6.144 13.424 13.184 1.00 68.25 269 GLY A CA 1
ATOM 2010 C C . GLY A 1 269 ? -4.888 13.113 14.008 1.00 68.25 269 GLY A C 1
ATOM 2011 O O . GLY A 1 269 ? -3.824 13.665 13.733 1.00 68.25 269 GLY A O 1
ATOM 2012 N N . ARG A 1 270 ? -4.995 12.250 15.026 1.00 73.00 270 ARG A N 1
ATOM 2013 C CA . ARG A 1 270 ? -3.849 11.790 15.816 1.00 73.00 270 ARG A CA 1
ATOM 2014 C C . ARG A 1 270 ? -2.941 10.880 14.978 1.00 73.00 270 ARG A C 1
ATOM 2016 O O . ARG A 1 270 ? -3.452 10.072 14.197 1.00 73.00 270 ARG A O 1
ATOM 2023 N N . PRO A 1 271 ? -1.609 10.983 15.129 1.00 71.75 271 PRO A N 1
ATOM 2024 C CA . PRO A 1 271 ? -0.685 10.146 14.382 1.00 71.75 271 PRO A CA 1
ATOM 2025 C C . PRO A 1 271 ? -0.837 8.690 14.822 1.00 71.75 271 PRO A C 1
ATOM 2027 O O . PRO A 1 271 ? -0.753 8.346 15.998 1.00 71.75 271 PRO A O 1
ATOM 2030 N N . PHE A 1 272 ? -1.035 7.813 13.846 1.00 74.81 272 PHE A N 1
ATOM 2031 C CA . PHE A 1 272 ? -1.363 6.405 14.065 1.00 74.81 272 PHE A CA 1
ATOM 2032 C C . PHE A 1 272 ? -0.288 5.637 14.862 1.00 74.81 272 PHE A C 1
ATOM 2034 O O . PHE A 1 272 ? -0.600 4.686 15.570 1.00 74.81 272 PHE A O 1
ATOM 2041 N N . ASN A 1 273 ? 0.969 6.101 14.823 1.00 75.00 273 ASN A N 1
ATOM 2042 C CA . ASN A 1 273 ? 2.101 5.526 15.567 1.00 75.00 273 ASN A CA 1
ATOM 2043 C C . ASN A 1 273 ? 2.076 5.809 17.082 1.00 75.00 273 ASN A C 1
ATOM 2045 O O . ASN A 1 273 ? 2.801 5.161 17.843 1.00 75.00 273 ASN A O 1
ATOM 2049 N N . GLU A 1 274 ? 1.274 6.778 17.518 1.00 80.12 274 GLU A N 1
ATOM 2050 C CA . GLU A 1 274 ? 1.130 7.171 18.924 1.00 80.12 274 GLU A CA 1
ATOM 2051 C C . GLU A 1 274 ? -0.135 6.575 19.550 1.00 80.12 274 GLU A C 1
ATOM 2053 O O . GLU A 1 274 ? -0.405 6.803 20.722 1.00 80.12 274 GLU A O 1
ATOM 2058 N N . ILE A 1 275 ? -0.898 5.771 18.802 1.00 84.38 275 ILE A N 1
ATOM 2059 C CA . ILE A 1 275 ? -2.164 5.204 19.264 1.00 84.38 275 ILE A CA 1
ATOM 2060 C C . ILE A 1 275 ? -2.039 3.688 19.386 1.00 84.38 275 ILE A C 1
ATOM 2062 O O . ILE A 1 275 ? -1.697 2.984 18.437 1.00 84.38 275 ILE A O 1
ATOM 2066 N N . ARG A 1 276 ? -2.376 3.167 20.564 1.00 86.62 276 ARG A N 1
ATOM 2067 C CA . ARG A 1 276 ? -2.640 1.744 20.783 1.00 86.62 276 ARG A CA 1
ATOM 2068 C C . ARG A 1 276 ? -4.135 1.490 20.637 1.00 86.62 276 ARG A C 1
ATOM 2070 O O . ARG A 1 276 ? -4.945 2.206 21.214 1.00 86.62 276 ARG A O 1
ATOM 2077 N N . PHE A 1 277 ? -4.497 0.437 19.916 1.00 88.69 277 PHE A N 1
ATOM 2078 C CA . PHE A 1 277 ? -5.888 0.018 19.773 1.00 88.69 277 PHE A CA 1
ATOM 2079 C C . PHE A 1 277 ? -6.173 -1.173 20.676 1.00 88.69 277 PHE A C 1
ATOM 2081 O O . PHE A 1 277 ? -5.409 -2.140 20.706 1.00 88.69 277 PHE A O 1
ATOM 2088 N N . GLU A 1 278 ? -7.293 -1.124 21.383 1.00 89.44 278 GLU A N 1
ATOM 2089 C CA . GLU A 1 278 ? -7.806 -2.236 22.173 1.00 89.44 278 GLU A CA 1
ATOM 2090 C C . GLU A 1 278 ? -9.260 -2.497 21.807 1.00 89.44 278 GLU A C 1
ATOM 2092 O O . GLU A 1 278 ? -10.082 -1.585 21.748 1.00 89.44 278 GLU A O 1
ATOM 2097 N N . LEU A 1 279 ? -9.572 -3.762 21.561 1.00 87.62 279 LEU A N 1
ATOM 2098 C CA . LEU A 1 279 ? -10.933 -4.240 21.420 1.00 87.62 279 LEU A CA 1
ATOM 2099 C C . LEU A 1 279 ? -11.336 -4.856 22.753 1.00 87.62 279 LEU A C 1
ATOM 2101 O O . LEU A 1 279 ? -10.725 -5.835 23.185 1.00 87.62 279 LEU A O 1
ATOM 2105 N N . ARG A 1 280 ? -12.337 -4.278 23.409 1.00 89.31 280 ARG A N 1
ATOM 2106 C CA . ARG A 1 280 ? -12.805 -4.696 24.729 1.00 89.31 280 ARG A CA 1
ATOM 2107 C C . ARG A 1 280 ? -14.230 -5.214 24.642 1.00 89.31 280 ARG A C 1
ATOM 2109 O O . ARG A 1 280 ? -15.027 -4.731 23.842 1.00 89.31 280 ARG A O 1
ATOM 2116 N N . ASP A 1 281 ? -14.544 -6.195 25.469 1.00 87.38 281 ASP A N 1
ATOM 2117 C CA . ASP A 1 281 ? -15.921 -6.601 25.724 1.00 87.38 281 ASP A CA 1
ATOM 2118 C C . ASP A 1 281 ? -16.588 -5.532 26.611 1.00 87.38 281 ASP A C 1
ATOM 2120 O O . ASP A 1 281 ? -16.039 -5.144 27.642 1.00 87.38 281 ASP A O 1
ATOM 2124 N N . ILE A 1 282 ? -17.753 -5.025 26.205 1.00 88.31 282 ILE A N 1
ATOM 2125 C CA . ILE A 1 282 ? -18.477 -3.958 26.920 1.00 88.31 282 ILE A CA 1
ATOM 2126 C C . ILE A 1 282 ? -19.011 -4.457 28.267 1.00 88.31 282 ILE A C 1
ATOM 2128 O O . ILE A 1 282 ? -19.076 -3.690 29.230 1.00 88.31 282 ILE A O 1
ATOM 2132 N N . ASP A 1 283 ? -19.421 -5.723 28.335 1.00 85.62 283 ASP A N 1
ATOM 2133 C CA . ASP A 1 283 ? -20.070 -6.301 29.507 1.00 85.62 283 ASP A CA 1
ATOM 2134 C C . ASP A 1 283 ? -19.044 -6.662 30.587 1.00 85.62 283 ASP A C 1
ATOM 2136 O O . ASP A 1 283 ? -19.310 -6.503 31.782 1.00 85.62 283 ASP A O 1
ATOM 2140 N N . THR A 1 284 ? -17.864 -7.144 30.183 1.00 84.06 284 THR A N 1
ATOM 2141 C CA . THR A 1 284 ? -16.813 -7.594 31.113 1.00 84.06 284 THR A CA 1
ATOM 2142 C C . THR A 1 284 ? -15.664 -6.602 31.284 1.00 84.06 284 THR A C 1
ATOM 2144 O O . THR A 1 284 ? -14.958 -6.661 32.293 1.00 84.06 284 THR A O 1
ATOM 2147 N N . GLY A 1 285 ? -15.467 -5.688 30.331 1.00 82.44 285 GLY A N 1
ATOM 2148 C CA . GLY A 1 285 ? -14.296 -4.812 30.258 1.00 82.44 285 GLY A CA 1
ATOM 2149 C C . GLY A 1 285 ? -12.997 -5.549 29.911 1.00 82.44 285 GLY A C 1
ATOM 2150 O O . GLY A 1 285 ? -11.919 -4.962 30.003 1.00 82.44 285 GLY A O 1
ATOM 2151 N N . GLU A 1 286 ? -13.066 -6.835 29.554 1.00 86.12 286 GLU A N 1
ATOM 2152 C CA . GLU A 1 286 ? -11.895 -7.635 29.206 1.00 86.12 286 GLU A CA 1
ATOM 2153 C C . GLU A 1 286 ? -11.363 -7.234 27.825 1.00 86.12 286 GLU A C 1
ATOM 2155 O O . GLU A 1 286 ? -12.124 -7.080 26.868 1.00 86.12 286 GLU A O 1
ATOM 2160 N N . VAL A 1 287 ? -10.042 -7.073 27.710 1.00 85.88 287 VAL A N 1
ATOM 2161 C CA . VAL A 1 287 ? -9.378 -6.821 26.426 1.00 85.88 287 VAL A CA 1
ATOM 2162 C C . VAL A 1 287 ? -9.378 -8.119 25.618 1.00 85.88 287 VAL A C 1
ATOM 2164 O O . VAL A 1 287 ? -8.638 -9.053 25.920 1.00 85.88 287 VAL A O 1
ATOM 2167 N N . LEU A 1 288 ? -10.206 -8.165 24.576 1.00 82.38 288 LEU A N 1
ATOM 2168 C CA . LEU A 1 288 ? -10.337 -9.295 23.657 1.00 82.38 288 LEU A CA 1
ATOM 2169 C C . LEU A 1 288 ? -9.180 -9.342 22.656 1.00 82.38 288 LEU A C 1
ATOM 2171 O O . LEU A 1 288 ? -8.674 -10.414 22.321 1.00 82.38 288 LEU A O 1
ATOM 2175 N N . MET A 1 289 ? -8.772 -8.174 22.161 1.00 84.62 289 MET A N 1
ATOM 2176 C CA . MET A 1 289 ? -7.665 -8.015 21.219 1.00 84.62 289 MET A CA 1
ATOM 2177 C C . MET A 1 289 ? -6.943 -6.705 21.502 1.00 84.62 289 MET A C 1
ATOM 2179 O O . MET A 1 289 ? -7.568 -5.720 21.890 1.00 84.62 289 MET A O 1
ATOM 2183 N N . SER A 1 290 ? -5.641 -6.662 21.255 1.00 83.69 290 SER A N 1
ATOM 2184 C CA . SER A 1 290 ? -4.877 -5.421 21.325 1.00 83.69 290 SER A CA 1
ATOM 2185 C C . SER A 1 290 ? -3.874 -5.324 20.187 1.00 83.69 290 SER A C 1
ATOM 2187 O O . SER A 1 290 ? -3.375 -6.331 19.674 1.00 83.69 290 SER A O 1
ATOM 2189 N N . SER A 1 291 ? -3.577 -4.091 19.788 1.00 79.00 291 SER A N 1
ATOM 2190 C CA . SER A 1 291 ? -2.488 -3.799 18.872 1.00 79.00 291 SER A CA 1
ATOM 2191 C C . SER A 1 291 ? -1.158 -4.126 19.529 1.00 79.00 291 SER A C 1
ATOM 2193 O O . SER A 1 291 ? -0.769 -3.482 20.508 1.00 79.00 291 SER A O 1
ATOM 2195 N N . LEU A 1 292 ? -0.440 -5.098 18.966 1.00 64.00 292 LEU A N 1
ATOM 2196 C CA . LEU A 1 292 ? 0.977 -5.268 19.248 1.00 64.00 292 LEU A CA 1
ATOM 2197 C C . LEU A 1 292 ? 1.728 -4.108 18.592 1.00 64.00 292 LEU A C 1
ATOM 2199 O O . LEU A 1 292 ? 1.927 -4.093 17.379 1.00 64.00 292 LEU A O 1
ATOM 2203 N N . VAL A 1 293 ? 2.121 -3.150 19.426 1.00 50.03 293 VAL A N 1
ATOM 2204 C CA . VAL A 1 293 ? 3.216 -2.212 19.164 1.00 50.03 293 VAL A CA 1
ATOM 2205 C C . VAL A 1 293 ? 4.255 -2.426 20.247 1.00 50.03 293 VAL A C 1
ATOM 2207 O O . VAL A 1 293 ? 3.853 -2.394 21.439 1.00 50.03 293 VAL A O 1
#

Sequence (293 aa):
MNLSEPISLNELREMAMLEALGLLDSVDESKFEESFGDLSPAQQAELLDLQAAVAAEIAAAGDEEPDRSLRYKVLARLASEIEHDELACGPIASIGSRTRRLAASKNQREAEGGFGGVSNEQRLRRSAMIWRAAAFVLGSSLLALVVIQQQSLALSGRILELADSNIAFKGLVERLDENGYPTSEIEPLLRSTTQETIAFSGPAGGGACLVIVETAGRDSGTGMVLLFDMPRAQSIELVAIDREDPTQETTLFRGEVSQFAAASVDVGGRPFNEIRFELRDIDTGEVLMSSLV

pLDDT: mean 74.93, std 15.16, range [31.5, 91.94]

Foldseek 3Di:
DDPDDLQDLVNLLVLLLCVLVVNDDPVVVVVSVVNLVVDDPVSVVVSVVSSVVSNVVVVVVDPDDDDPQVVVVVVVVVVVVVVVVVVVPPDDDPPDDDDDDDDDDDDDDDDDDDDDDDVPVVVVVVVVVVVVVVVVVVVVVVVVVVVVVVVVVVVVVVVVVVVVVVVVVVVVLVVCVVVVNDSVVVVCQVPDPQKDKFKKDFPPQQWIKIWIARCDDDRHQKTKMKTARHVAFFWKWKWKAFQVHNVDIDTFDTDTDGRIDMDMGGRPNDHPVRIKIFIAGPVPRDGRIIGDD

Radius of gyration: 34.83 Å; chains: 1; bounding box: 66×73×99 Å

Secondary structure (DSSP, 8-state):
---PPPPPHHHHHHHHHHHHTT---HHHHHHHHHHHHTS-HHHHHHHHHHHHHHHHHHHHH---PPPHHHHHHHHHHHHHHHHHHHHHS---------------------------SSHHHHHHHHHHHHHHHHHHHHHHHHHHHHHHHHHHHHHHHHHHHHHHHHHHHHHHHHHHHHTT--HHHHHHHHH-TTEEEEEEE-STTS-EEEEEEE-SSTTTTEEEEEEE--SS-EEEEEEEEESS-TT-EEEEEEEEE-SEEEEEEE-TT--GGGEEEEEEETTT--EEEE---